Protein AF-A0A7C8IDN9-F1 (afdb_monomer_lite)

pLDDT: mean 75.29, std 21.02, range [29.03, 98.25]

Organism: NCBI:txid100035

Sequence (328 aa):
QNPTADPANVAQALVYTLLNVFDATRDLYETLRNKEKRDYQENLRSKGYPSSRRIEYVDGDGADGEEAIVMDKAAVTRQFEIGFQDVGAQYAVGDASASTALVKSRHDSHAQDDRYSAQTTILDLQSRPKATRTDTESTAFSGPTSYGTETAPHSLFCLYALDLQRHPSQTLAASLTSDPNPYCPYCKRVLHLSAGKSWEIFKDDEGTERCFRVQNRFVIKCHRESADGGYSCILCSRADAGETVCGDVKALIRHVWMDHDVGELELEEDVGELVEKVHSQRRDSGMSFSESRGSRRSASLGPSRRGRRKFEREVDSLVVRPPPLRDT

Secondary structure (DSSP, 8-state):
-PPPPPHHHHHHHHHHHHHHHHHHHHHHHHHHHHHHHHHHHHHHHHTT--TTS------TTHHHHHHHHHHHHHHHHHHHHHHIIIIIHHHTTTHHHHHHHHHTTSS------------------------------------------------SS-HHHHHHHH-TTPPPPHHHHT-SS-B-TTT--B----TTEEEEEEEEETTEEEEEEEEHHHHHHTB--STT--EE-HHHHHTTS---EESSHHHHHHHHHHH--HHHHHH-TTEEEE-----------------------PPP------------EEEE----PPPP----

Radius of gyration: 32.64 Å; chains: 1; bounding box: 78×91×89 Å

Structure (mmCIF, N/CA/C/O backbone):
data_AF-A0A7C8IDN9-F1
#
_entry.id   AF-A0A7C8IDN9-F1
#
loop_
_atom_site.group_PDB
_atom_site.id
_atom_site.type_symbol
_atom_site.label_atom_id
_atom_site.label_alt_id
_atom_site.label_comp_id
_atom_site.label_asym_id
_atom_site.label_entity_id
_atom_site.label_seq_id
_atom_site.pdbx_PDB_ins_code
_atom_site.Cartn_x
_atom_site.Cartn_y
_atom_site.Cartn_z
_atom_site.occupancy
_atom_site.B_iso_or_equiv
_atom_site.auth_seq_id
_atom_site.auth_comp_id
_atom_site.auth_asym_id
_atom_site.auth_atom_id
_atom_site.pdbx_PDB_model_num
ATOM 1 N N . GLN A 1 1 ? 48.715 35.931 -23.607 1.00 52.19 1 GLN A N 1
ATOM 2 C CA . GLN A 1 1 ? 48.332 34.581 -24.068 1.00 52.19 1 GLN A CA 1
ATOM 3 C C . GLN A 1 1 ? 47.525 33.954 -22.944 1.00 52.19 1 GLN A C 1
ATOM 5 O O . GLN A 1 1 ? 48.060 33.849 -21.850 1.00 52.19 1 GLN A O 1
ATOM 10 N N . ASN A 1 2 ? 46.241 33.657 -23.161 1.00 56.50 2 ASN A N 1
ATOM 11 C CA . ASN A 1 2 ? 45.435 32.959 -22.156 1.00 56.50 2 ASN A CA 1
ATOM 12 C C . ASN A 1 2 ? 45.763 31.461 -22.219 1.00 56.50 2 ASN A C 1
ATOM 14 O O . ASN A 1 2 ? 45.829 30.933 -23.332 1.00 56.50 2 ASN A O 1
ATOM 18 N N . PRO A 1 3 ? 45.991 30.785 -21.080 1.00 69.81 3 PRO A N 1
ATOM 19 C CA . PRO A 1 3 ? 46.184 29.342 -21.074 1.00 69.81 3 PRO A CA 1
ATOM 20 C C . PRO A 1 3 ? 44.923 28.669 -21.628 1.00 69.81 3 PRO A C 1
ATOM 22 O O . PRO A 1 3 ? 43.809 28.964 -21.197 1.00 69.81 3 PRO A O 1
ATOM 25 N N . THR A 1 4 ? 45.091 27.802 -22.625 1.00 69.19 4 THR A N 1
ATOM 26 C CA . THR A 1 4 ? 44.008 26.985 -23.182 1.00 69.19 4 THR A CA 1
ATOM 27 C C . THR A 1 4 ? 43.527 26.017 -22.110 1.00 69.19 4 THR A C 1
ATOM 29 O O . THR A 1 4 ? 44.305 25.186 -21.644 1.00 69.19 4 THR A O 1
ATOM 32 N N . ALA A 1 5 ? 42.269 26.154 -21.690 1.00 70.12 5 ALA A N 1
ATOM 33 C CA . ALA A 1 5 ? 41.662 25.251 -20.724 1.00 70.12 5 ALA A CA 1
ATOM 34 C C . ALA A 1 5 ? 41.573 23.840 -21.320 1.00 70.12 5 ALA A C 1
ATOM 36 O O . ALA A 1 5 ? 41.039 23.659 -22.413 1.00 70.12 5 ALA A O 1
ATOM 37 N N . ASP A 1 6 ? 42.114 22.861 -20.601 1.00 76.12 6 ASP A N 1
ATOM 38 C CA . ASP A 1 6 ? 42.015 21.449 -20.958 1.00 76.12 6 ASP A CA 1
ATOM 39 C C . ASP A 1 6 ? 40.551 20.983 -20.798 1.00 76.12 6 ASP A C 1
ATOM 41 O O . ASP A 1 6 ? 39.989 21.131 -19.705 1.00 76.12 6 ASP A O 1
ATOM 45 N N . PRO A 1 7 ? 39.902 20.451 -21.850 1.00 70.25 7 PRO A N 1
ATOM 46 C CA . PRO A 1 7 ? 38.520 19.976 -21.780 1.00 70.25 7 PRO A CA 1
ATOM 47 C C . PRO A 1 7 ? 38.311 18.866 -20.740 1.00 70.25 7 PRO A C 1
ATOM 49 O O . PRO A 1 7 ? 37.223 18.781 -20.163 1.00 70.25 7 PRO A O 1
ATOM 52 N N . ALA A 1 8 ? 39.338 18.068 -20.423 1.00 72.69 8 ALA A N 1
ATOM 53 C CA . ALA A 1 8 ? 39.255 17.059 -19.366 1.00 72.69 8 ALA A CA 1
ATOM 54 C C . ALA A 1 8 ? 38.949 17.693 -17.997 1.00 72.69 8 ALA A C 1
ATOM 56 O O . ALA A 1 8 ? 38.133 17.173 -17.232 1.00 72.69 8 ALA A O 1
ATOM 57 N N . ASN A 1 9 ? 39.507 18.880 -17.732 1.00 80.19 9 ASN A N 1
ATOM 58 C CA . ASN A 1 9 ? 39.251 19.620 -16.497 1.00 80.19 9 ASN A CA 1
ATOM 59 C C . ASN A 1 9 ? 37.803 20.126 -16.414 1.00 80.19 9 ASN A C 1
ATOM 61 O O . ASN A 1 9 ? 37.267 20.263 -15.315 1.00 80.19 9 ASN A O 1
ATOM 65 N N . VAL A 1 10 ? 37.146 20.383 -17.551 1.00 79.75 10 VAL A N 1
ATOM 66 C CA . VAL A 1 10 ? 35.755 20.864 -17.586 1.00 79.75 10 VAL A CA 1
ATOM 67 C C . VAL A 1 10 ? 34.781 19.745 -17.222 1.00 79.75 10 VAL A C 1
ATOM 69 O O . VAL A 1 10 ? 33.925 19.939 -16.359 1.00 79.75 10 VAL A O 1
ATOM 72 N N . ALA A 1 11 ? 34.926 18.561 -17.823 1.00 78.19 11 ALA A N 1
ATOM 73 C CA . ALA A 1 11 ? 34.079 17.409 -17.506 1.00 78.19 11 ALA A CA 1
ATOM 74 C C . ALA A 1 11 ? 34.240 16.979 -16.040 1.00 78.19 11 ALA A C 1
ATOM 76 O O . ALA A 1 11 ? 33.254 16.768 -15.332 1.00 78.19 11 ALA A O 1
ATOM 77 N N . GLN A 1 12 ? 35.483 16.938 -15.556 1.00 82.31 12 GLN A N 1
ATOM 78 C CA . GLN A 1 12 ? 35.779 16.631 -14.162 1.00 82.31 12 GLN A CA 1
ATOM 79 C C . GLN A 1 12 ? 35.167 17.671 -13.204 1.00 82.31 12 GLN A C 1
ATOM 81 O O . GLN A 1 12 ? 34.570 17.300 -12.193 1.00 82.31 12 GLN A O 1
ATOM 86 N N . ALA A 1 13 ? 35.236 18.964 -13.538 1.00 84.75 13 ALA A N 1
ATOM 87 C CA . ALA A 1 13 ? 34.607 20.022 -12.746 1.00 84.75 13 ALA A CA 1
ATOM 88 C C . ALA A 1 13 ? 33.076 19.884 -12.676 1.00 84.75 13 ALA A C 1
ATOM 90 O O . ALA A 1 13 ? 32.491 20.087 -11.609 1.00 84.75 13 ALA A O 1
ATOM 91 N N . LEU A 1 14 ? 32.418 19.502 -13.776 1.00 85.62 14 LEU A N 1
ATOM 92 C CA . LEU A 1 14 ? 30.972 19.254 -13.790 1.00 85.62 14 LEU A CA 1
ATOM 93 C C . LEU A 1 14 ? 30.590 18.076 -12.888 1.00 85.62 14 LEU A C 1
ATOM 95 O O . LEU A 1 14 ? 29.643 18.185 -12.110 1.00 85.62 14 LEU A O 1
ATOM 99 N N . VAL A 1 15 ? 31.351 16.982 -12.933 1.00 86.38 15 VAL A N 1
ATOM 100 C CA . VAL A 1 15 ? 31.095 15.804 -12.092 1.00 86.38 15 VAL A CA 1
ATOM 101 C C . VAL A 1 15 ? 31.298 16.123 -10.617 1.00 86.38 15 VAL A C 1
ATOM 103 O O . VAL A 1 15 ? 30.430 15.805 -9.811 1.00 86.38 15 VAL A O 1
ATOM 106 N N . TYR A 1 16 ? 32.373 16.822 -10.245 1.00 89.06 16 TYR A N 1
ATOM 107 C CA . TYR A 1 16 ? 32.545 17.265 -8.857 1.00 89.06 16 TYR A CA 1
ATOM 108 C C . TYR A 1 16 ? 31.428 18.201 -8.402 1.00 89.06 16 TYR A C 1
ATOM 110 O O . TYR A 1 16 ? 30.966 18.098 -7.268 1.00 89.06 16 TYR A O 1
ATOM 118 N N . THR A 1 17 ? 30.950 19.078 -9.286 1.00 93.69 17 THR A N 1
ATOM 119 C CA . THR A 1 17 ? 29.797 19.934 -8.984 1.00 93.69 17 THR A CA 1
ATOM 120 C C . THR A 1 17 ? 28.555 19.092 -8.694 1.00 93.69 17 THR A C 1
ATOM 122 O O . THR A 1 17 ? 27.873 19.339 -7.704 1.00 93.69 17 THR A O 1
ATOM 125 N N . LEU A 1 18 ? 28.290 18.057 -9.495 1.00 90.31 18 LEU A N 1
ATOM 126 C CA . LEU A 1 18 ? 27.177 17.132 -9.274 1.00 90.31 18 LEU A CA 1
ATOM 127 C C . LEU A 1 18 ? 27.323 16.365 -7.948 1.00 90.31 18 LEU A C 1
ATOM 129 O O . LEU A 1 18 ? 26.363 16.269 -7.188 1.00 90.31 18 LEU A O 1
ATOM 133 N N . LEU A 1 19 ? 28.521 15.868 -7.628 1.00 91.44 19 LEU A N 1
ATOM 134 C CA . LEU A 1 19 ? 28.788 15.174 -6.363 1.00 91.44 19 LEU A CA 1
ATOM 135 C C . LEU A 1 19 ? 28.570 16.086 -5.146 1.00 91.44 19 LEU A C 1
ATOM 137 O O . LEU A 1 19 ? 27.999 15.639 -4.152 1.00 91.44 19 LEU A O 1
ATOM 141 N N . ASN A 1 20 ? 28.937 17.366 -5.248 1.00 93.38 20 ASN A N 1
ATOM 142 C CA . ASN A 1 20 ? 28.664 18.355 -4.203 1.00 93.38 20 ASN A CA 1
ATOM 143 C C . ASN A 1 20 ? 27.158 18.593 -4.010 1.00 93.38 20 ASN A C 1
ATOM 145 O O . ASN A 1 20 ? 26.714 18.827 -2.887 1.00 93.38 20 ASN A O 1
ATOM 149 N N . VAL A 1 21 ? 26.356 18.516 -5.079 1.00 94.88 21 VAL A N 1
ATOM 150 C CA . VAL A 1 21 ? 24.890 18.612 -4.979 1.00 94.88 21 VAL A CA 1
ATOM 151 C C . VAL A 1 21 ? 24.312 17.423 -4.207 1.00 94.88 21 VAL A C 1
ATOM 153 O O . VAL A 1 21 ? 23.411 17.626 -3.392 1.00 94.88 21 VAL A O 1
ATOM 156 N N . PHE A 1 22 ? 24.839 16.206 -4.391 1.00 90.25 22 PHE A N 1
ATOM 157 C CA . PHE A 1 22 ? 24.429 15.042 -3.591 1.00 90.25 22 PHE A CA 1
ATOM 158 C C . PHE A 1 22 ? 24.725 15.237 -2.101 1.00 90.25 22 PHE A C 1
ATOM 160 O O . PHE A 1 22 ? 23.843 15.008 -1.276 1.00 90.25 22 PHE A O 1
ATOM 167 N N . ASP A 1 23 ? 25.925 15.714 -1.757 1.00 92.94 23 ASP A N 1
ATOM 168 C CA . ASP A 1 23 ? 26.284 15.989 -0.360 1.00 92.94 23 ASP A CA 1
ATOM 169 C C . ASP A 1 23 ? 25.388 17.078 0.247 1.00 92.94 23 ASP A C 1
ATOM 171 O O . ASP A 1 23 ? 24.809 16.875 1.311 1.00 92.94 23 ASP A O 1
ATOM 175 N N . ALA A 1 24 ? 25.158 18.182 -0.472 1.00 93.44 24 ALA A N 1
ATOM 176 C CA . ALA A 1 24 ? 24.249 19.236 -0.022 1.00 93.44 24 ALA A CA 1
ATOM 177 C C . ALA A 1 24 ? 22.802 18.737 0.162 1.00 93.44 24 ALA A C 1
ATOM 179 O O . ALA A 1 24 ? 22.100 19.169 1.078 1.00 93.44 24 ALA A O 1
ATOM 180 N N . THR A 1 25 ? 22.347 17.820 -0.697 1.00 90.38 25 THR A N 1
ATOM 181 C CA . THR A 1 25 ? 21.008 17.220 -0.607 1.00 90.38 25 THR A CA 1
ATOM 182 C C . THR A 1 25 ? 20.892 16.300 0.607 1.00 90.38 25 THR A C 1
ATOM 184 O O . THR A 1 25 ? 19.887 16.366 1.317 1.00 90.38 25 THR A O 1
ATOM 187 N N . ARG A 1 26 ? 21.923 15.493 0.892 1.00 90.75 26 ARG A N 1
ATOM 188 C CA . ARG A 1 26 ? 21.989 14.662 2.104 1.00 90.75 26 ARG A CA 1
ATOM 189 C C . ARG A 1 26 ? 21.955 15.529 3.363 1.00 90.75 26 ARG A C 1
ATOM 191 O O . ARG A 1 26 ? 21.112 15.308 4.229 1.00 90.75 26 ARG A O 1
ATOM 198 N N . ASP A 1 27 ? 22.787 16.564 3.426 1.00 93.62 27 ASP A N 1
ATOM 199 C CA . ASP A 1 27 ? 22.858 17.464 4.582 1.00 93.62 27 ASP A CA 1
ATOM 200 C C . ASP A 1 27 ? 21.516 18.196 4.815 1.00 93.62 27 ASP A C 1
ATOM 202 O O . ASP A 1 27 ? 21.059 18.373 5.953 1.00 93.62 27 ASP A O 1
ATOM 206 N N . LEU A 1 28 ? 20.825 18.590 3.736 1.00 93.62 28 LEU A N 1
ATOM 207 C CA . LEU A 1 28 ? 19.477 19.157 3.809 1.00 93.62 28 LEU A CA 1
ATOM 208 C C . LEU A 1 28 ? 18.458 18.136 4.335 1.00 93.62 28 LEU A C 1
ATOM 210 O O . LEU A 1 28 ? 17.635 18.484 5.186 1.00 93.62 28 LEU A O 1
ATOM 214 N N . TYR A 1 29 ? 18.505 16.893 3.851 1.00 88.12 29 TYR A N 1
ATOM 215 C CA . TYR A 1 29 ? 17.630 15.814 4.308 1.00 88.12 29 TYR A CA 1
ATOM 216 C C . TYR A 1 29 ? 17.800 15.552 5.812 1.00 88.12 29 TYR A C 1
ATOM 218 O O . TYR A 1 29 ? 16.810 15.556 6.551 1.00 88.12 29 TYR A O 1
ATOM 226 N N . GLU A 1 30 ? 19.039 15.439 6.296 1.00 90.31 30 GLU A N 1
ATOM 227 C CA . GLU A 1 30 ? 19.348 15.303 7.726 1.00 90.31 30 GLU A CA 1
ATOM 228 C C . GLU A 1 30 ? 18.823 16.494 8.537 1.00 90.31 30 GLU A C 1
ATOM 230 O O . GLU A 1 30 ? 18.217 16.331 9.602 1.00 90.31 30 GLU A O 1
ATOM 235 N N . THR A 1 31 ? 19.002 17.712 8.023 1.00 94.50 31 THR A N 1
ATOM 236 C CA . THR A 1 31 ? 18.514 18.935 8.673 1.00 94.50 31 THR A CA 1
ATOM 237 C C . THR A 1 31 ? 16.992 18.931 8.806 1.00 94.50 31 THR A C 1
ATOM 239 O O . THR A 1 31 ? 16.457 19.268 9.869 1.00 94.50 31 THR A O 1
ATOM 242 N N . LEU A 1 32 ? 16.278 18.528 7.752 1.00 90.88 32 LEU A N 1
ATOM 243 C CA . LEU A 1 32 ? 14.820 18.429 7.753 1.00 90.88 32 LEU A CA 1
ATOM 244 C C . LEU A 1 32 ? 14.326 17.335 8.702 1.00 90.88 32 LEU A C 1
ATOM 246 O O . LEU A 1 32 ? 13.404 17.594 9.473 1.00 90.88 32 LEU A O 1
ATOM 250 N N . ARG A 1 33 ? 14.976 16.167 8.732 1.00 86.00 33 ARG A N 1
ATOM 251 C CA . ARG A 1 33 ? 14.669 15.087 9.685 1.00 86.00 33 ARG A CA 1
ATOM 252 C C . ARG A 1 33 ? 14.872 15.516 11.133 1.00 86.00 33 ARG A C 1
ATOM 254 O O . ARG A 1 33 ? 13.999 15.324 11.980 1.00 86.00 33 ARG A O 1
ATOM 261 N N . ASN A 1 34 ? 15.988 16.176 11.424 1.00 90.38 34 ASN A N 1
ATOM 262 C CA . ASN A 1 34 ? 16.268 16.707 12.755 1.00 90.38 34 ASN A CA 1
ATOM 263 C C . ASN A 1 34 ? 15.269 17.794 13.167 1.00 90.38 34 ASN A C 1
ATOM 265 O O . ASN A 1 34 ? 14.918 17.910 14.344 1.00 90.38 34 ASN A O 1
ATOM 269 N N . LYS A 1 35 ? 14.800 18.606 12.215 1.00 95.25 35 LYS A N 1
ATOM 270 C CA . LYS A 1 35 ? 13.737 19.582 12.459 1.00 95.25 35 LYS A CA 1
ATOM 271 C C . LYS A 1 35 ? 12.403 18.893 12.747 1.00 95.25 35 LYS A C 1
ATOM 273 O O . LYS A 1 35 ? 11.807 19.192 13.773 1.00 95.25 35 LYS A O 1
ATOM 278 N N . GLU A 1 36 ? 11.987 17.941 11.917 1.00 89.94 36 GLU A N 1
ATOM 279 C CA . GLU A 1 36 ? 10.759 17.157 12.108 1.00 89.94 36 GLU A CA 1
ATOM 280 C C . GLU A 1 36 ? 10.718 16.517 13.505 1.00 89.94 36 GLU A C 1
ATOM 282 O O . GLU A 1 36 ? 9.732 16.644 14.234 1.00 89.94 36 GLU A O 1
ATOM 287 N N . LYS A 1 37 ? 11.838 15.924 13.935 1.00 88.38 37 LYS A N 1
ATOM 288 C CA . LYS A 1 37 ? 11.995 15.342 15.272 1.00 88.38 37 LYS A CA 1
ATOM 289 C C . LYS A 1 37 ? 11.833 16.373 16.392 1.00 88.38 37 LYS A C 1
ATOM 291 O O . LYS A 1 37 ? 11.174 16.084 17.393 1.00 88.38 37 LYS A O 1
ATOM 296 N N . ARG A 1 38 ? 12.418 17.569 16.247 1.00 92.31 38 ARG A N 1
ATOM 297 C CA . ARG A 1 38 ? 12.265 18.665 17.222 1.00 92.31 38 ARG A CA 1
ATOM 298 C C . ARG A 1 38 ? 10.826 19.166 17.284 1.00 92.31 38 ARG A C 1
ATOM 300 O O . ARG A 1 38 ? 10.279 19.254 18.381 1.00 92.31 38 ARG A O 1
ATOM 307 N N . ASP A 1 39 ? 10.208 19.408 16.134 1.00 92.56 39 ASP A N 1
ATOM 308 C CA . ASP A 1 39 ? 8.829 19.891 16.030 1.00 92.56 39 ASP A CA 1
ATOM 309 C C . ASP A 1 39 ? 7.851 18.875 16.647 1.00 92.56 39 ASP A C 1
ATOM 311 O O . ASP A 1 39 ? 6.922 19.238 17.371 1.00 92.56 39 ASP A O 1
ATOM 315 N N . TYR A 1 40 ? 8.088 17.576 16.445 1.00 86.00 40 TYR A N 1
ATOM 316 C CA . TYR A 1 40 ? 7.306 16.518 17.082 1.00 86.00 40 TYR A CA 1
ATOM 317 C C . TYR A 1 40 ? 7.475 16.484 18.606 1.00 86.00 40 TYR A C 1
ATOM 319 O O . TYR A 1 40 ? 6.489 16.357 19.335 1.00 86.00 40 TYR A O 1
ATOM 327 N N . GLN A 1 41 ? 8.704 16.623 19.112 1.00 87.88 41 GLN A N 1
ATOM 328 C CA . GLN A 1 41 ? 8.954 16.701 20.555 1.00 87.88 41 GLN A CA 1
ATOM 329 C C . GLN A 1 41 ? 8.290 17.931 21.182 1.00 87.88 41 GLN A C 1
ATOM 331 O O . GLN A 1 41 ? 7.709 17.835 22.264 1.00 87.88 41 GLN A O 1
ATOM 336 N N . GLU A 1 42 ? 8.340 19.077 20.508 1.00 90.88 42 GLU A N 1
ATOM 337 C CA . GLU A 1 42 ? 7.673 20.300 20.949 1.00 90.88 42 GLU A CA 1
ATOM 338 C C . GLU A 1 42 ? 6.146 20.138 20.954 1.00 90.88 42 GLU A C 1
ATOM 340 O O . GLU A 1 42 ? 5.486 20.509 21.924 1.00 90.88 42 GLU A O 1
ATOM 345 N N . ASN A 1 43 ? 5.588 19.482 19.936 1.00 90.81 43 ASN A N 1
ATOM 346 C CA . ASN A 1 43 ? 4.167 19.139 19.858 1.00 90.81 43 ASN A CA 1
ATOM 347 C C . ASN A 1 43 ? 3.729 18.181 20.984 1.00 90.81 43 ASN A C 1
ATOM 349 O O . ASN A 1 43 ? 2.644 18.312 21.548 1.00 90.81 43 ASN A O 1
ATOM 353 N N . LEU A 1 44 ? 4.572 17.223 21.371 1.00 84.44 44 LEU A N 1
ATOM 354 C CA . LEU A 1 44 ? 4.301 16.376 22.536 1.00 84.44 44 LEU A CA 1
ATOM 355 C C . LEU A 1 44 ? 4.340 17.174 23.842 1.00 84.44 44 LEU A C 1
ATOM 357 O O . LEU A 1 44 ? 3.464 17.005 24.693 1.00 84.44 44 LEU A O 1
ATOM 361 N N . ARG A 1 45 ? 5.314 18.077 23.994 1.00 86.38 45 ARG A N 1
ATOM 362 C CA . ARG A 1 45 ? 5.397 18.955 25.169 1.00 86.38 45 ARG A CA 1
ATOM 363 C C . ARG A 1 45 ? 4.180 19.868 25.283 1.00 86.38 45 ARG A C 1
ATOM 365 O O . ARG A 1 45 ? 3.634 19.993 26.376 1.00 86.38 45 ARG A O 1
ATOM 372 N N . SER A 1 46 ? 3.719 20.459 24.181 1.00 90.88 46 SER A N 1
ATOM 373 C CA . SER A 1 46 ? 2.542 21.339 24.184 1.00 90.88 46 SER A CA 1
ATOM 374 C C . SER A 1 46 ? 1.248 20.599 24.540 1.00 90.88 46 SER A C 1
ATOM 376 O O . SER A 1 46 ? 0.339 21.192 25.116 1.00 90.88 46 SER A O 1
ATOM 378 N N . LYS A 1 47 ? 1.192 19.285 24.297 1.00 91.06 47 LYS A N 1
ATOM 379 C CA . LYS A 1 47 ? 0.093 18.398 24.712 1.00 91.06 47 LYS A CA 1
ATOM 380 C C . LYS A 1 47 ? 0.186 17.909 26.165 1.00 91.06 47 LYS A C 1
ATOM 382 O O . LYS A 1 47 ? -0.652 17.118 26.587 1.00 91.06 47 LYS A O 1
ATOM 387 N N . GLY A 1 48 ? 1.176 18.363 26.937 1.00 90.06 48 GLY A N 1
ATOM 388 C CA . GLY A 1 48 ? 1.312 18.031 28.358 1.00 90.06 48 GLY A CA 1
ATOM 389 C C . GLY A 1 48 ? 1.897 16.645 28.635 1.00 90.06 48 GLY A C 1
ATOM 390 O O . GLY A 1 48 ? 1.814 16.166 29.767 1.00 90.06 48 GLY A O 1
ATOM 391 N N . TYR A 1 49 ? 2.505 15.991 27.638 1.00 82.12 49 TYR A N 1
ATOM 392 C CA . TYR A 1 49 ? 3.220 14.742 27.880 1.00 82.12 49 TYR A CA 1
ATOM 393 C C . TYR A 1 49 ? 4.487 15.030 28.702 1.00 82.12 49 TYR A C 1
ATOM 395 O O . TYR A 1 49 ? 5.306 15.862 28.300 1.00 82.12 49 TYR A O 1
ATOM 403 N N . PRO A 1 50 ? 4.677 14.368 29.857 1.00 80.06 50 PRO A N 1
ATOM 404 C CA . PRO A 1 50 ? 5.842 14.604 30.692 1.00 80.06 50 PRO A CA 1
ATOM 405 C C . PRO A 1 50 ? 7.109 14.113 29.986 1.00 80.06 50 PRO A C 1
ATOM 407 O O . PRO A 1 50 ? 7.161 12.978 29.511 1.00 80.06 50 PRO A O 1
ATOM 410 N N . SER A 1 51 ? 8.159 14.942 29.994 1.00 74.44 51 SER A N 1
ATOM 411 C CA . SER A 1 51 ? 9.474 14.634 29.400 1.00 74.44 51 SER A CA 1
ATOM 412 C C . SER A 1 51 ? 10.130 13.357 29.950 1.00 74.44 51 SER A C 1
ATOM 414 O O . SER A 1 51 ? 11.099 12.877 29.373 1.00 74.44 51 SER A O 1
ATOM 416 N N . SER A 1 52 ? 9.631 12.809 31.064 1.00 74.56 52 SER A N 1
ATOM 417 C CA . SER A 1 52 ? 10.126 11.572 31.676 1.00 74.56 52 SER A CA 1
ATOM 418 C C . SER A 1 52 ? 9.679 10.300 30.952 1.00 74.56 52 SER A C 1
ATOM 420 O O . SER A 1 52 ? 10.330 9.266 31.097 1.00 74.56 52 SER A O 1
ATOM 422 N N . ARG A 1 53 ? 8.611 10.342 30.142 1.00 68.44 53 ARG A N 1
ATOM 423 C CA . ARG A 1 53 ? 8.320 9.249 29.208 1.00 68.44 53 ARG A CA 1
ATOM 424 C C . ARG A 1 53 ? 9.203 9.439 27.984 1.00 68.44 53 ARG A C 1
ATOM 426 O O . ARG A 1 53 ? 8.919 10.280 27.136 1.00 68.44 53 ARG A O 1
ATOM 433 N N . ARG A 1 54 ? 10.275 8.649 27.906 1.00 62.91 54 ARG A N 1
ATOM 434 C CA . ARG A 1 54 ? 11.095 8.495 26.701 1.00 62.91 54 ARG A CA 1
ATOM 435 C C . ARG A 1 54 ? 10.208 7.905 25.601 1.00 62.91 54 ARG A C 1
ATOM 437 O O . ARG A 1 54 ? 10.081 6.694 25.489 1.00 62.91 54 ARG A O 1
ATOM 444 N N . ILE A 1 55 ? 9.527 8.771 24.854 1.00 64.38 55 ILE A N 1
ATOM 445 C CA . ILE A 1 55 ? 8.794 8.389 23.649 1.00 64.38 55 ILE A CA 1
ATOM 446 C C . ILE A 1 55 ? 9.860 8.162 22.588 1.00 64.38 55 ILE A C 1
ATOM 448 O O . ILE A 1 55 ? 10.486 9.106 22.103 1.00 64.38 55 ILE A O 1
ATOM 452 N N . GLU A 1 56 ? 10.132 6.892 22.324 1.00 66.69 56 GLU A N 1
ATOM 453 C CA . GLU A 1 56 ? 11.022 6.485 21.253 1.00 66.69 56 GLU A CA 1
ATOM 454 C C . GLU A 1 56 ? 10.362 6.857 19.926 1.00 66.69 56 GLU A C 1
ATOM 456 O O . GLU A 1 56 ? 9.217 6.496 19.651 1.00 66.69 56 GLU A O 1
ATOM 461 N N . TYR A 1 57 ? 11.061 7.678 19.148 1.00 61.72 57 TYR A N 1
ATOM 462 C CA . TYR A 1 57 ? 10.650 7.982 17.790 1.00 61.72 57 TYR A CA 1
ATOM 463 C C . TYR A 1 57 ? 10.909 6.708 16.992 1.00 61.72 57 TYR A C 1
ATOM 465 O O . TYR A 1 57 ? 12.062 6.341 16.783 1.00 61.72 57 TYR A O 1
ATOM 473 N N . VAL A 1 58 ? 9.853 5.980 16.637 1.00 64.31 58 VAL A N 1
ATOM 474 C CA . VAL A 1 58 ? 9.990 4.851 15.720 1.00 64.31 58 VAL A CA 1
ATOM 475 C C . VAL A 1 58 ? 10.179 5.470 14.342 1.00 64.31 58 VAL A C 1
ATOM 477 O O . VAL A 1 58 ? 9.224 5.976 13.753 1.00 64.31 58 VAL A O 1
ATOM 480 N N . ASP A 1 59 ? 11.423 5.507 13.870 1.00 62.72 59 ASP A N 1
ATOM 481 C CA . ASP A 1 59 ? 11.779 5.961 12.526 1.00 62.72 59 ASP A CA 1
ATOM 482 C C . ASP A 1 59 ? 11.208 4.967 11.504 1.00 62.72 59 ASP A C 1
ATOM 484 O O . ASP A 1 59 ? 11.884 4.049 11.052 1.00 62.72 59 ASP A O 1
ATOM 488 N N . GLY A 1 60 ? 9.917 5.124 11.197 1.00 51.81 60 GLY A N 1
ATOM 489 C CA . GLY A 1 60 ? 9.094 4.112 10.527 1.00 51.81 60 GLY A CA 1
ATOM 490 C C . GLY A 1 60 ? 9.562 3.679 9.140 1.00 51.81 60 GLY A C 1
ATOM 491 O O . GLY A 1 60 ? 9.235 2.576 8.746 1.00 51.81 60 GLY A O 1
ATOM 492 N N . ASP A 1 61 ? 10.367 4.486 8.450 1.00 56.22 61 ASP A N 1
ATOM 493 C CA . ASP A 1 61 ? 10.903 4.193 7.109 1.00 56.22 61 ASP A CA 1
ATOM 494 C C . ASP A 1 61 ? 12.292 4.852 6.924 1.00 56.22 61 ASP A C 1
ATOM 496 O O . ASP A 1 61 ? 12.658 5.301 5.840 1.00 56.22 61 ASP A O 1
ATOM 500 N N . GLY A 1 62 ? 13.031 5.067 8.020 1.00 52.31 62 GLY A N 1
ATOM 501 C CA . GLY A 1 62 ? 14.164 6.004 8.055 1.00 52.31 62 GLY A CA 1
ATOM 502 C C . GLY A 1 62 ? 15.400 5.581 7.258 1.00 52.31 62 GLY A C 1
ATOM 503 O O . GLY A 1 62 ? 16.098 6.451 6.742 1.00 52.31 62 GLY A O 1
ATOM 504 N N . ALA A 1 63 ? 15.645 4.275 7.138 1.00 56.84 63 ALA A N 1
ATOM 505 C CA . ALA A 1 63 ? 16.857 3.755 6.506 1.00 56.84 63 ALA A CA 1
ATOM 506 C C . ALA A 1 63 ? 16.864 3.929 4.976 1.00 56.84 63 ALA A C 1
ATOM 508 O O . ALA A 1 63 ? 17.918 4.160 4.395 1.00 56.84 63 ALA A O 1
ATOM 509 N N . ASP A 1 64 ? 15.690 3.904 4.337 1.00 67.50 64 ASP A N 1
ATOM 510 C CA . ASP A 1 64 ? 15.589 3.817 2.874 1.00 67.50 64 ASP A CA 1
ATOM 511 C C . ASP A 1 64 ? 16.012 5.123 2.170 1.00 67.50 64 ASP A C 1
ATOM 513 O O . ASP A 1 64 ? 16.619 5.114 1.106 1.00 67.50 64 ASP A O 1
ATOM 517 N N . GLY A 1 65 ? 15.754 6.281 2.790 1.00 78.06 65 GLY A N 1
ATOM 518 C CA . GLY A 1 65 ? 16.024 7.580 2.161 1.00 78.06 65 GLY A CA 1
ATOM 519 C C . GLY A 1 65 ? 17.502 7.986 2.136 1.00 78.06 65 GLY A C 1
ATOM 520 O O . GLY A 1 65 ? 17.976 8.525 1.140 1.00 78.06 65 GLY A O 1
ATOM 521 N N . GLU A 1 66 ? 18.233 7.754 3.229 1.00 81.75 66 GLU A N 1
ATOM 522 C CA . GLU A 1 66 ? 19.653 8.124 3.313 1.00 81.75 66 GLU A CA 1
ATOM 523 C C . GLU A 1 66 ? 20.519 7.160 2.496 1.00 81.75 66 GLU A C 1
ATOM 525 O O . GLU A 1 66 ? 21.384 7.594 1.732 1.00 81.75 66 GLU A O 1
ATOM 530 N N . GLU A 1 67 ? 20.229 5.859 2.596 1.00 83.94 67 GLU A N 1
ATOM 531 C CA . GLU A 1 67 ? 20.920 4.824 1.833 1.00 83.94 67 GLU A CA 1
ATOM 532 C C . GLU A 1 67 ? 20.716 5.019 0.326 1.00 83.94 67 GLU A C 1
ATOM 534 O O . GLU A 1 67 ? 21.687 4.937 -0.427 1.00 83.94 67 GLU A O 1
ATOM 539 N N . ALA A 1 68 ? 19.512 5.402 -0.119 1.00 84.31 68 ALA A N 1
ATOM 540 C CA . ALA A 1 68 ? 19.247 5.704 -1.525 1.00 84.31 68 ALA A CA 1
ATOM 541 C C . ALA A 1 68 ? 20.136 6.836 -2.072 1.00 84.31 68 ALA A C 1
ATOM 543 O O . ALA A 1 68 ? 20.750 6.677 -3.125 1.00 84.31 68 ALA A O 1
ATOM 544 N N . ILE A 1 69 ? 20.284 7.951 -1.343 1.00 84.69 69 ILE A N 1
ATOM 545 C CA . ILE A 1 69 ? 21.116 9.086 -1.789 1.00 84.69 69 ILE A CA 1
ATOM 546 C C . ILE A 1 69 ? 22.594 8.675 -1.894 1.00 84.69 69 ILE A C 1
ATOM 548 O O . ILE A 1 69 ? 23.292 9.065 -2.835 1.00 84.69 69 ILE A O 1
ATOM 552 N N . VAL A 1 70 ? 23.084 7.876 -0.941 1.00 87.50 70 VAL A N 1
ATOM 553 C CA . VAL A 1 70 ? 24.462 7.361 -0.949 1.00 87.50 70 VAL A CA 1
ATOM 554 C C . VAL A 1 70 ? 24.681 6.394 -2.116 1.00 87.50 70 VAL A C 1
ATOM 556 O O . VAL A 1 70 ? 25.698 6.489 -2.810 1.00 87.50 70 VAL A O 1
ATOM 559 N N . MET A 1 71 ? 23.723 5.501 -2.363 1.00 86.94 71 MET A N 1
ATOM 560 C CA . MET A 1 71 ? 23.769 4.534 -3.459 1.00 86.94 71 MET A CA 1
ATOM 561 C C . MET A 1 71 ? 23.735 5.219 -4.828 1.00 86.94 71 MET A C 1
ATOM 563 O O . MET A 1 71 ? 24.540 4.873 -5.696 1.00 86.94 71 MET A O 1
ATOM 567 N N . ASP A 1 72 ? 22.903 6.245 -5.003 1.00 87.62 72 ASP A N 1
ATOM 568 C CA . ASP A 1 72 ? 22.842 7.038 -6.235 1.00 87.62 72 ASP A CA 1
ATOM 569 C C . ASP A 1 72 ? 24.160 7.779 -6.495 1.00 87.62 72 ASP A C 1
ATOM 571 O O . ASP A 1 72 ? 24.703 7.727 -7.604 1.00 87.62 72 ASP A O 1
ATOM 575 N N . LYS A 1 73 ? 24.746 8.403 -5.463 1.00 92.00 73 LYS A N 1
ATOM 576 C CA . LYS A 1 73 ? 26.063 9.053 -5.562 1.00 92.00 73 LYS A CA 1
ATOM 577 C C . LYS A 1 73 ? 27.147 8.059 -5.991 1.00 92.00 73 LYS A C 1
ATOM 579 O O . LYS A 1 73 ? 27.975 8.371 -6.856 1.00 92.00 73 LYS A O 1
ATOM 584 N N . ALA A 1 74 ? 27.151 6.862 -5.404 1.00 92.19 74 ALA A N 1
ATOM 585 C CA . ALA A 1 74 ? 28.103 5.807 -5.741 1.00 92.19 74 ALA A CA 1
ATOM 586 C C . ALA A 1 74 ? 27.911 5.307 -7.182 1.00 92.19 74 ALA A C 1
ATOM 588 O O . ALA A 1 74 ? 28.890 5.140 -7.913 1.00 92.19 74 ALA A O 1
ATOM 589 N N . ALA A 1 75 ? 26.662 5.128 -7.619 1.00 90.81 75 ALA A N 1
ATOM 590 C CA . ALA A 1 75 ? 26.333 4.716 -8.978 1.00 90.81 75 ALA A CA 1
ATOM 591 C C . ALA A 1 75 ? 26.810 5.742 -10.018 1.00 90.81 75 ALA A C 1
ATOM 593 O O . ALA A 1 75 ? 27.459 5.363 -10.994 1.00 90.81 75 ALA A O 1
ATOM 594 N N . VAL A 1 76 ? 26.561 7.034 -9.783 1.00 87.50 76 VAL A N 1
ATOM 595 C CA . VAL A 1 76 ? 27.026 8.128 -10.653 1.00 87.50 76 VAL A CA 1
ATOM 596 C C . VAL A 1 76 ? 28.551 8.159 -10.731 1.00 87.50 76 VAL A C 1
ATOM 598 O O . VAL A 1 76 ? 29.108 8.236 -11.826 1.00 87.50 76 VAL A O 1
ATOM 601 N N . THR A 1 77 ? 29.231 8.041 -9.588 1.00 89.94 77 THR A N 1
ATOM 602 C CA . THR A 1 77 ? 30.703 8.015 -9.531 1.00 89.94 77 THR A CA 1
ATOM 603 C C . THR A 1 77 ? 31.261 6.854 -10.352 1.00 89.94 77 THR A C 1
ATOM 605 O O . THR A 1 77 ? 32.152 7.044 -11.176 1.00 89.94 77 THR A O 1
ATOM 608 N N . ARG A 1 78 ? 30.683 5.659 -10.188 1.00 91.81 78 ARG A N 1
ATOM 609 C CA . ARG A 1 78 ? 31.095 4.458 -10.917 1.00 91.81 78 ARG A CA 1
ATOM 610 C C . ARG A 1 78 ? 30.874 4.589 -12.423 1.00 91.81 78 ARG A C 1
ATOM 612 O O . ARG A 1 78 ? 31.750 4.212 -13.192 1.00 91.81 78 ARG A O 1
ATOM 619 N N . GLN A 1 79 ? 29.723 5.109 -12.850 1.00 87.94 79 GLN A N 1
ATOM 620 C CA . GLN A 1 79 ? 29.433 5.311 -14.274 1.00 87.94 79 GLN A CA 1
ATOM 621 C C . GLN A 1 79 ? 30.378 6.330 -14.911 1.00 87.94 79 GLN A C 1
ATOM 623 O O . GLN A 1 79 ? 30.840 6.120 -16.032 1.00 87.94 79 GLN A O 1
ATOM 628 N N . PHE A 1 80 ? 30.715 7.399 -14.186 1.00 86.88 80 PHE A N 1
ATOM 629 C CA . PHE A 1 80 ? 31.718 8.353 -14.644 1.00 86.88 80 PHE A CA 1
ATOM 630 C C . PHE A 1 80 ? 33.090 7.695 -14.822 1.00 86.88 80 PHE A C 1
ATOM 632 O O . PHE A 1 80 ? 33.718 7.882 -15.859 1.00 86.88 80 PHE A O 1
ATOM 639 N N . GLU A 1 81 ? 33.542 6.903 -13.849 1.00 88.94 81 GLU A N 1
ATOM 640 C CA . GLU A 1 81 ? 34.851 6.250 -13.907 1.00 88.94 81 GLU A CA 1
ATOM 641 C C . GLU A 1 81 ? 34.947 5.232 -15.053 1.00 88.94 81 GLU A C 1
ATOM 643 O O . GLU A 1 81 ? 35.934 5.241 -15.789 1.00 88.94 81 GLU A O 1
ATOM 648 N N . ILE A 1 82 ? 33.895 4.432 -15.270 1.00 88.31 82 ILE A N 1
ATOM 649 C CA . ILE A 1 82 ? 33.792 3.514 -16.417 1.00 88.31 82 ILE A CA 1
ATOM 650 C C . ILE A 1 82 ? 33.881 4.298 -17.732 1.00 88.31 82 ILE A C 1
ATOM 652 O O . ILE A 1 82 ? 34.736 4.012 -18.565 1.00 88.31 82 ILE A O 1
ATOM 656 N N . GLY A 1 83 ? 33.053 5.335 -17.904 1.00 84.19 83 GLY A N 1
ATOM 657 C CA . GLY A 1 83 ? 33.070 6.149 -19.121 1.00 84.19 83 GLY A CA 1
ATOM 658 C C . GLY A 1 83 ? 34.416 6.846 -19.352 1.00 84.19 83 GLY A C 1
ATOM 659 O O . GLY A 1 83 ? 34.899 6.922 -20.483 1.00 84.19 83 GLY A O 1
ATOM 660 N N . PHE A 1 84 ? 35.064 7.317 -18.288 1.00 84.31 84 PHE A N 1
ATOM 661 C CA . PHE A 1 84 ? 36.372 7.956 -18.377 1.00 84.31 84 PHE A CA 1
ATOM 662 C C . PHE A 1 84 ? 37.467 6.979 -18.833 1.00 84.31 84 PHE A C 1
ATOM 664 O O . PHE A 1 84 ? 38.287 7.340 -19.679 1.00 84.31 84 PHE A O 1
ATOM 671 N N . GLN A 1 85 ? 37.462 5.746 -18.319 1.00 85.56 85 GLN A N 1
ATOM 672 C CA . GLN A 1 85 ? 38.420 4.707 -18.710 1.00 85.56 85 GLN A CA 1
ATOM 673 C C . GLN A 1 85 ? 38.171 4.187 -20.133 1.00 85.56 85 GLN A C 1
ATOM 675 O O . GLN A 1 85 ? 39.122 4.070 -20.906 1.00 85.56 85 GLN A O 1
ATOM 680 N N . ASP A 1 86 ? 36.912 3.921 -20.491 1.00 83.81 86 ASP A N 1
ATOM 681 C CA . ASP A 1 86 ? 36.551 3.275 -21.759 1.00 83.81 86 ASP A CA 1
ATOM 682 C C . ASP A 1 86 ? 36.694 4.213 -22.963 1.00 83.81 86 ASP A C 1
ATOM 684 O O . ASP A 1 86 ? 37.227 3.837 -24.008 1.00 83.81 86 ASP A O 1
ATOM 688 N N . VAL A 1 87 ? 36.200 5.444 -22.827 1.00 77.12 87 VAL A N 1
ATOM 689 C CA . VAL A 1 87 ? 36.098 6.406 -23.935 1.00 77.12 87 VAL A CA 1
ATOM 690 C C . VAL A 1 87 ? 36.773 7.738 -23.624 1.00 77.12 87 VAL A C 1
ATOM 692 O O . VAL A 1 87 ? 37.276 8.392 -24.539 1.00 77.12 87 VAL A O 1
ATOM 695 N N . GLY A 1 88 ? 36.879 8.130 -22.353 1.00 68.31 88 GLY A N 1
ATOM 696 C CA . GLY A 1 88 ? 37.458 9.416 -21.952 1.00 68.31 88 GLY A CA 1
ATOM 697 C C . GLY A 1 88 ? 38.862 9.662 -22.510 1.00 68.31 88 GLY A C 1
ATOM 698 O O . GLY A 1 88 ? 39.122 10.745 -23.031 1.00 68.31 88 GLY A O 1
ATOM 699 N N . ALA A 1 89 ? 39.735 8.651 -22.520 1.00 65.50 89 ALA A N 1
ATOM 700 C CA . ALA A 1 89 ? 41.090 8.784 -23.067 1.00 65.50 89 ALA A CA 1
ATOM 701 C C . ALA A 1 89 ? 41.125 9.095 -24.579 1.00 65.50 89 ALA A C 1
ATOM 703 O O . ALA A 1 89 ? 42.021 9.799 -25.043 1.00 65.50 89 ALA A O 1
ATOM 704 N N . GLN A 1 90 ? 40.156 8.596 -25.354 1.00 63.75 90 GLN A N 1
ATOM 705 C CA . GLN A 1 90 ? 40.108 8.778 -26.811 1.00 63.75 90 GLN A CA 1
ATOM 706 C C . GLN A 1 90 ? 39.371 10.064 -27.212 1.00 63.75 90 GLN A C 1
ATOM 708 O O . GLN A 1 90 ? 39.767 10.735 -28.166 1.00 63.75 90 GLN A O 1
ATOM 713 N N . TYR A 1 91 ? 38.332 10.448 -26.466 1.00 60.25 91 TYR A N 1
ATOM 714 C CA . TYR A 1 91 ? 37.522 11.635 -26.759 1.00 60.25 91 TYR A CA 1
ATOM 715 C C . TYR A 1 91 ? 38.056 12.927 -26.119 1.00 60.25 91 TYR A C 1
ATOM 717 O O . TYR A 1 91 ? 37.788 14.006 -26.650 1.00 60.25 91 TYR A O 1
ATOM 725 N N . ALA A 1 92 ? 38.893 12.847 -25.075 1.00 56.66 92 ALA A N 1
ATOM 726 C CA . ALA A 1 92 ? 39.603 14.011 -24.528 1.00 56.66 92 ALA A CA 1
ATOM 727 C C . ALA A 1 92 ? 40.501 14.707 -25.571 1.00 56.66 92 ALA A C 1
ATOM 729 O O . ALA A 1 92 ? 40.720 15.914 -25.497 1.00 56.66 92 ALA A O 1
ATOM 730 N N . VAL A 1 93 ? 40.972 13.970 -26.586 1.00 54.47 93 VAL A N 1
ATOM 731 C CA . VAL A 1 93 ? 41.781 14.515 -27.689 1.00 54.47 93 VAL A CA 1
ATOM 732 C C . VAL A 1 93 ? 40.915 15.215 -28.751 1.00 54.47 93 VAL A C 1
ATOM 734 O O . VAL A 1 93 ? 41.363 16.174 -29.380 1.00 54.47 93 VAL A O 1
ATOM 737 N N . GLY A 1 94 ? 39.665 14.778 -28.946 1.00 50.69 94 GLY A N 1
ATOM 738 C CA . GLY A 1 94 ? 38.776 15.284 -29.999 1.00 50.69 94 GLY A CA 1
ATOM 739 C C . GLY A 1 94 ? 38.128 16.635 -29.681 1.00 50.69 94 GLY A C 1
ATOM 740 O O . GLY A 1 94 ? 38.084 17.520 -30.538 1.00 50.69 94 GLY A O 1
ATOM 741 N N . ASP A 1 95 ? 37.680 16.846 -28.442 1.00 50.12 95 ASP A N 1
ATOM 742 C CA . ASP A 1 95 ? 36.845 18.009 -28.088 1.00 50.12 95 ASP A CA 1
ATOM 743 C C . ASP A 1 95 ? 37.633 19.322 -27.887 1.00 50.12 95 ASP A C 1
ATOM 745 O O . ASP A 1 95 ? 37.081 20.426 -27.981 1.00 50.12 95 ASP A O 1
ATOM 749 N N . ALA A 1 96 ? 38.959 19.233 -27.718 1.00 53.03 96 ALA A N 1
ATOM 750 C CA . ALA A 1 96 ? 39.854 20.395 -27.741 1.00 53.03 96 ALA A CA 1
ATOM 751 C C . ALA A 1 96 ? 39.826 21.118 -29.105 1.00 53.03 96 ALA A C 1
ATOM 753 O O . ALA A 1 96 ? 39.995 22.339 -29.183 1.00 53.03 96 ALA A O 1
ATOM 754 N N . SER A 1 97 ? 39.562 20.382 -30.190 1.00 50.69 97 SER A N 1
ATOM 755 C CA . SER A 1 97 ? 39.486 20.945 -31.540 1.00 50.69 97 SER A CA 1
ATOM 756 C C . SER A 1 97 ? 38.111 21.547 -31.871 1.00 50.69 97 SER A C 1
ATOM 758 O O . SER A 1 97 ? 38.048 22.583 -32.530 1.00 50.69 97 SER A O 1
ATOM 760 N N . ALA A 1 98 ? 37.015 20.999 -31.331 1.00 54.09 98 ALA A N 1
ATOM 761 C CA . ALA A 1 98 ? 35.664 21.537 -31.527 1.00 54.09 98 ALA A CA 1
ATOM 762 C C . ALA A 1 98 ? 35.394 22.805 -30.688 1.00 54.09 98 ALA A C 1
ATOM 764 O O . ALA A 1 98 ? 34.779 23.763 -31.166 1.00 54.09 98 ALA A O 1
ATOM 765 N N . SER A 1 99 ? 35.932 22.866 -29.467 1.00 49.66 99 SER A N 1
ATOM 766 C CA . SER A 1 99 ? 35.748 24.005 -28.552 1.00 49.66 99 SER A CA 1
ATOM 767 C C . SER A 1 99 ? 36.399 25.303 -29.058 1.00 49.66 99 SER A C 1
ATOM 769 O O . SER A 1 99 ? 35.882 26.399 -28.832 1.00 49.66 99 SER A O 1
ATOM 771 N N . THR A 1 100 ? 37.506 25.209 -29.805 1.00 49.66 100 THR A N 1
ATOM 772 C CA . THR A 1 100 ? 38.168 26.390 -30.395 1.00 49.66 100 THR A CA 1
ATOM 773 C C . THR A 1 100 ? 37.429 26.952 -31.615 1.00 49.66 100 THR A C 1
ATOM 775 O O . THR A 1 100 ? 37.575 28.138 -31.919 1.00 49.66 100 THR A O 1
ATOM 778 N N . ALA A 1 101 ? 36.579 26.157 -32.277 1.00 49.12 101 ALA A N 1
ATOM 779 C CA . ALA A 1 101 ? 35.772 26.613 -33.408 1.00 49.12 101 ALA A CA 1
ATOM 780 C C . ALA A 1 101 ? 34.551 27.441 -32.964 1.00 49.12 101 ALA A C 1
ATOM 782 O O . ALA A 1 101 ? 34.213 28.435 -33.608 1.00 49.12 101 ALA A O 1
ATOM 783 N N . LEU A 1 102 ? 33.928 27.099 -31.829 1.00 49.78 102 LEU A N 1
ATOM 784 C CA . LEU A 1 102 ? 32.733 27.799 -31.335 1.00 49.78 102 LEU A CA 1
ATOM 785 C C . LEU A 1 102 ? 33.033 29.176 -30.718 1.00 49.78 102 LEU A C 1
ATOM 787 O O . LEU A 1 102 ? 32.229 30.097 -30.869 1.00 49.78 102 LEU A O 1
ATOM 791 N N . VAL A 1 103 ? 34.206 29.371 -30.104 1.00 48.72 103 VAL A N 1
ATOM 792 C CA . VAL A 1 103 ? 34.602 30.676 -29.532 1.00 48.72 103 VAL A CA 1
ATOM 793 C C . VAL A 1 103 ? 35.025 31.680 -30.615 1.00 48.72 103 VAL A C 1
ATOM 795 O O . VAL A 1 103 ? 34.898 32.890 -30.423 1.00 48.72 103 VAL A O 1
ATOM 798 N N . LYS A 1 104 ? 35.455 31.213 -31.794 1.00 45.50 104 LYS A N 1
ATOM 799 C CA . LYS A 1 104 ? 35.938 32.090 -32.874 1.00 45.50 104 LYS A CA 1
ATOM 800 C C . LYS A 1 104 ? 34.825 32.779 -33.681 1.00 45.50 104 LYS A C 1
ATOM 802 O O . LYS A 1 104 ? 35.132 33.635 -34.499 1.00 45.50 104 LYS A O 1
ATOM 807 N N . SER A 1 105 ? 33.548 32.472 -33.431 1.00 45.56 105 SER A N 1
ATOM 808 C CA . SER A 1 105 ? 32.418 33.114 -34.133 1.00 45.56 105 SER A CA 1
ATOM 809 C C . SER A 1 105 ? 31.836 34.352 -33.436 1.00 45.56 105 SER A C 1
ATOM 811 O O . SER A 1 105 ? 30.924 34.974 -33.970 1.00 45.56 105 SER A O 1
ATOM 813 N N . ARG A 1 106 ? 32.341 34.746 -32.255 1.00 48.00 106 ARG A N 1
ATOM 814 C CA . ARG A 1 106 ? 31.753 35.847 -31.463 1.00 48.00 106 ARG A CA 1
ATOM 815 C C . ARG A 1 106 ? 32.507 37.177 -31.500 1.00 48.00 106 ARG A C 1
ATOM 817 O O . ARG A 1 106 ? 32.145 38.071 -30.743 1.00 48.00 106 ARG A O 1
ATOM 824 N N . HIS A 1 107 ? 33.519 37.334 -32.356 1.00 47.00 107 HIS A N 1
ATOM 825 C CA . HIS A 1 107 ? 34.386 38.516 -32.300 1.00 47.00 107 HIS A CA 1
ATOM 826 C C . HIS A 1 107 ? 34.400 39.435 -33.524 1.00 47.00 107 HIS A C 1
ATOM 828 O O . HIS A 1 107 ? 35.336 40.209 -33.650 1.00 47.00 107 HIS A O 1
ATOM 834 N N . ASP A 1 108 ? 33.344 39.448 -34.339 1.00 48.66 108 ASP A N 1
ATOM 835 C CA . ASP A 1 108 ? 33.142 40.513 -35.332 1.00 48.66 108 ASP A CA 1
ATOM 836 C C . ASP A 1 108 ? 31.696 41.015 -35.307 1.00 48.66 108 ASP A C 1
ATOM 838 O O . ASP A 1 108 ? 30.829 40.537 -36.032 1.00 48.66 108 ASP A O 1
ATOM 842 N N . SER A 1 109 ? 31.417 41.987 -34.439 1.00 44.47 109 SER A N 1
ATOM 843 C CA . SER A 1 109 ? 30.270 42.894 -34.566 1.00 44.47 109 SER A CA 1
ATOM 844 C C . SER A 1 109 ? 30.584 44.184 -33.817 1.00 44.47 109 SER A C 1
ATOM 846 O O . SER A 1 109 ? 30.468 44.284 -32.596 1.00 44.47 109 SER A O 1
ATOM 848 N N . HIS A 1 110 ? 31.065 45.143 -34.597 1.00 46.38 110 HIS A N 1
ATOM 849 C CA . HIS A 1 110 ? 31.303 46.530 -34.239 1.00 46.38 110 HIS A CA 1
ATOM 850 C C . HIS A 1 110 ? 30.028 47.206 -33.699 1.00 46.38 110 HIS A C 1
ATOM 852 O O . HIS A 1 110 ? 28.947 47.035 -34.251 1.00 46.38 110 HIS A O 1
ATOM 858 N N . ALA A 1 111 ? 30.224 47.987 -32.634 1.00 54.09 111 ALA A N 1
ATOM 859 C CA . ALA A 1 111 ? 29.479 49.161 -32.174 1.00 54.09 111 ALA A CA 1
ATOM 860 C C . ALA A 1 111 ? 28.132 49.495 -32.848 1.00 54.09 111 ALA A C 1
ATOM 862 O O . ALA A 1 111 ? 28.135 49.973 -33.977 1.00 54.09 111 ALA A O 1
ATOM 863 N N . GLN A 1 112 ? 27.032 49.461 -32.084 1.00 44.84 112 GLN A N 1
ATOM 864 C CA . GLN A 1 112 ? 26.102 50.593 -32.066 1.00 44.84 112 GLN A CA 1
ATOM 865 C C . GLN A 1 112 ? 25.179 50.606 -30.840 1.00 44.84 112 GLN A C 1
ATOM 867 O O . GLN A 1 112 ? 24.906 49.591 -30.209 1.00 44.84 112 GLN A O 1
ATOM 872 N N . ASP A 1 113 ? 24.798 51.838 -30.547 1.00 48.84 113 ASP A N 1
ATOM 873 C CA . ASP A 1 113 ? 24.038 52.429 -29.459 1.00 48.84 113 ASP A CA 1
ATOM 874 C C . ASP A 1 113 ? 22.615 51.876 -29.226 1.00 48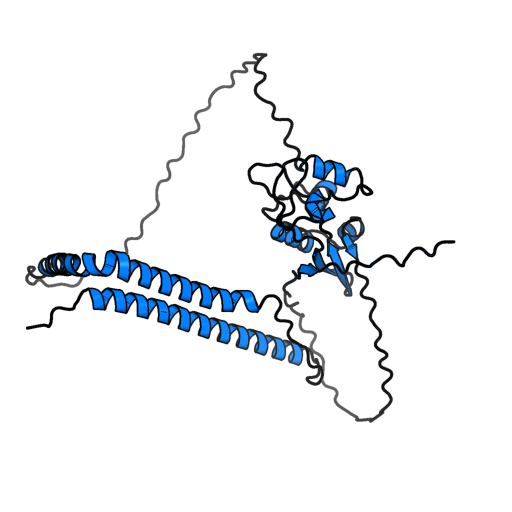.84 113 ASP A C 1
ATOM 876 O O . ASP A 1 113 ? 22.038 51.192 -30.066 1.00 48.84 113 ASP A O 1
ATOM 880 N N . ASP A 1 114 ? 22.046 52.330 -28.106 1.00 44.44 114 ASP A N 1
ATOM 881 C CA . ASP A 1 114 ? 20.614 52.442 -27.784 1.00 44.44 114 ASP A CA 1
ATOM 882 C C . ASP A 1 114 ? 19.809 51.239 -27.235 1.00 44.44 114 ASP A C 1
ATOM 884 O O . ASP A 1 114 ? 19.241 50.399 -27.927 1.00 44.44 114 ASP A O 1
ATOM 888 N N . ARG A 1 115 ? 19.636 51.290 -25.903 1.00 54.75 115 ARG A N 1
ATOM 889 C CA . ARG A 1 115 ? 18.347 51.315 -25.174 1.00 54.75 115 ARG A CA 1
ATOM 890 C C . ARG A 1 115 ? 17.116 50.647 -25.824 1.00 54.75 115 ARG A C 1
ATOM 892 O O . ARG A 1 115 ? 16.258 51.378 -26.290 1.00 54.75 115 ARG A O 1
ATOM 899 N N . TYR A 1 116 ? 16.875 49.345 -25.633 1.00 43.31 116 TYR A N 1
ATOM 900 C CA . TYR A 1 116 ? 15.507 48.766 -25.646 1.00 43.31 116 TYR A CA 1
ATOM 901 C C . TYR A 1 116 ? 15.449 47.535 -24.716 1.00 43.31 116 TYR A C 1
ATOM 903 O O . TYR A 1 116 ? 16.255 46.621 -24.828 1.00 43.31 116 TYR A O 1
ATOM 911 N N . SER A 1 117 ? 14.721 47.618 -23.596 1.00 46.34 117 SER A N 1
ATOM 912 C CA . SER A 1 117 ? 13.364 47.076 -23.381 1.00 46.34 117 SER A CA 1
ATOM 913 C C . SER A 1 117 ? 13.267 45.549 -23.504 1.00 46.34 117 SER A C 1
ATOM 915 O O . SER A 1 117 ? 13.255 44.989 -24.597 1.00 46.34 117 SER A O 1
ATOM 917 N N . ALA A 1 118 ? 13.161 44.879 -22.355 1.00 43.91 118 ALA A N 1
ATOM 918 C CA . ALA A 1 118 ? 12.919 43.447 -22.259 1.00 43.91 118 ALA A CA 1
ATOM 919 C C . ALA A 1 118 ? 11.483 43.111 -22.707 1.00 43.91 118 ALA A C 1
ATOM 921 O O . ALA A 1 118 ? 10.535 43.219 -21.928 1.00 43.91 118 ALA A O 1
ATOM 922 N N . GLN A 1 119 ? 11.322 42.684 -23.961 1.00 43.38 119 GLN A N 1
ATOM 923 C CA . GLN A 1 119 ? 10.120 41.988 -24.419 1.00 43.38 119 GLN A CA 1
ATOM 924 C C . GLN A 1 119 ? 10.178 40.528 -23.961 1.00 43.38 119 GLN A C 1
ATOM 926 O O . GLN A 1 119 ? 10.931 39.716 -24.494 1.00 43.38 119 GLN A O 1
ATOM 931 N N . THR A 1 120 ? 9.363 40.196 -22.964 1.00 47.00 120 THR A N 1
ATOM 932 C CA . THR A 1 120 ? 9.016 38.812 -22.643 1.00 47.00 120 THR A CA 1
ATOM 933 C C . THR A 1 120 ? 7.970 38.348 -23.653 1.00 47.00 120 THR A C 1
ATOM 935 O O . THR A 1 120 ? 6.886 38.918 -23.771 1.00 47.00 120 THR A O 1
ATOM 938 N N . THR A 1 121 ? 8.315 37.341 -24.448 1.00 46.50 121 THR A N 1
ATOM 939 C CA . THR A 1 121 ? 7.408 36.717 -25.413 1.00 46.50 121 THR A CA 1
ATOM 940 C C . THR A 1 121 ? 6.412 35.852 -24.643 1.00 46.50 121 THR A C 1
ATOM 942 O O . THR A 1 121 ? 6.665 34.690 -24.337 1.00 46.50 121 THR A O 1
ATOM 945 N N . ILE A 1 122 ? 5.276 36.449 -24.287 1.00 45.59 122 ILE A N 1
ATOM 946 C CA . ILE A 1 122 ? 4.067 35.723 -23.902 1.00 45.59 122 ILE A CA 1
ATOM 947 C C . ILE A 1 122 ? 3.560 35.042 -25.176 1.00 45.59 122 ILE A C 1
ATOM 949 O O . ILE A 1 122 ? 3.108 35.706 -26.106 1.00 45.59 122 ILE A O 1
ATOM 953 N N . LEU A 1 123 ? 3.686 33.716 -25.238 1.00 46.34 123 LEU A N 1
ATOM 954 C CA . LEU A 1 123 ? 3.010 32.905 -26.246 1.00 46.34 123 LEU A CA 1
ATOM 955 C C . LEU A 1 123 ? 1.506 32.958 -25.963 1.00 46.34 123 LEU A C 1
ATOM 957 O O . LEU A 1 123 ? 1.005 32.313 -25.042 1.00 46.34 123 LEU A O 1
ATOM 961 N N . ASP A 1 124 ? 0.811 33.773 -26.748 1.00 42.97 124 ASP A N 1
ATOM 962 C CA . ASP A 1 124 ? -0.638 33.911 -26.743 1.00 42.97 124 ASP A CA 1
ATOM 963 C C . ASP A 1 124 ? -1.257 32.648 -27.371 1.00 42.97 124 ASP A C 1
ATOM 965 O O . ASP A 1 124 ? -1.288 32.465 -28.589 1.00 42.97 124 ASP A O 1
ATOM 969 N N . LEU A 1 125 ? -1.693 31.719 -26.516 1.00 46.88 125 LEU A N 1
ATOM 970 C CA . LEU A 1 125 ? -2.456 30.518 -26.870 1.00 46.88 125 LEU A CA 1
ATOM 971 C C . LEU A 1 125 ? -3.904 30.907 -27.206 1.00 46.88 125 LEU A C 1
ATOM 973 O O . LEU A 1 125 ? -4.848 30.550 -26.500 1.00 46.88 125 LEU A O 1
ATOM 977 N N . GLN A 1 126 ? -4.096 31.641 -28.299 1.00 51.22 126 GLN A N 1
ATOM 978 C CA . GLN A 1 126 ? -5.413 31.845 -28.891 1.00 51.22 126 GLN A CA 1
ATOM 979 C C . GLN A 1 126 ? -5.583 30.993 -30.147 1.00 51.22 126 GLN A C 1
ATOM 981 O O . GLN A 1 126 ? -4.677 30.854 -30.962 1.00 51.22 126 GLN A O 1
ATOM 986 N N . SER A 1 127 ? -6.806 30.478 -30.298 1.00 51.69 127 SER A N 1
ATOM 987 C CA . SER A 1 127 ? -7.351 29.685 -31.410 1.00 51.69 127 SER A CA 1
ATOM 988 C C . SER A 1 127 ? -7.105 28.168 -31.381 1.00 51.69 127 SER A C 1
ATOM 990 O O . SER A 1 127 ? -6.462 27.580 -32.242 1.00 51.69 127 SER A O 1
ATOM 992 N N . ARG A 1 128 ? -7.776 27.485 -30.439 1.00 51.25 128 ARG A N 1
ATOM 993 C CA . ARG A 1 128 ? -8.223 26.102 -30.675 1.00 51.25 128 ARG A CA 1
ATOM 994 C C . ARG A 1 128 ? -9.436 26.141 -31.624 1.00 51.25 128 ARG A C 1
ATOM 996 O O . ARG A 1 128 ? -10.452 26.730 -31.246 1.00 51.25 128 ARG A O 1
ATOM 1003 N N . PRO A 1 129 ? -9.376 25.537 -32.825 1.00 49.72 129 PRO A N 1
ATOM 1004 C CA . PRO A 1 129 ? -10.504 25.498 -33.750 1.00 49.72 129 PRO A CA 1
ATOM 1005 C C . PRO A 1 129 ? -11.686 24.744 -33.134 1.00 49.72 129 PRO A C 1
ATOM 1007 O O . PRO A 1 129 ? -11.544 23.622 -32.643 1.00 49.72 129 PRO A O 1
ATOM 1010 N N . LYS A 1 130 ? -12.864 25.370 -33.153 1.00 52.06 130 LYS A N 1
ATOM 1011 C CA . LYS A 1 130 ? -14.135 24.749 -32.771 1.00 52.06 130 LYS A CA 1
ATOM 1012 C C . LYS A 1 130 ? -14.508 23.769 -33.885 1.00 52.06 130 LYS A C 1
ATOM 1014 O O . LYS A 1 130 ? -14.821 24.198 -34.990 1.00 52.06 130 LYS A O 1
ATOM 1019 N N . ALA A 1 131 ? -14.424 22.468 -33.613 1.00 45.88 131 ALA A N 1
ATOM 1020 C CA . ALA A 1 131 ? -14.845 21.447 -34.563 1.00 45.88 131 ALA A CA 1
ATOM 1021 C C . ALA A 1 131 ? -16.363 21.552 -34.777 1.00 45.88 131 ALA A C 1
ATOM 1023 O O . ALA A 1 131 ? -17.152 21.347 -33.852 1.00 45.88 131 ALA A O 1
ATOM 1024 N N . THR A 1 132 ? -16.752 21.920 -35.995 1.00 57.97 132 THR A N 1
ATOM 1025 C CA . THR A 1 132 ? -18.136 21.962 -36.458 1.00 57.97 132 THR A CA 1
ATOM 1026 C C . THR A 1 132 ? -18.689 20.544 -36.463 1.00 57.97 132 THR A C 1
ATOM 1028 O O . THR A 1 132 ? -18.261 19.686 -37.234 1.00 57.97 132 THR A O 1
ATOM 1031 N N . ARG A 1 133 ? -19.620 20.295 -35.546 1.00 47.22 133 ARG A N 1
ATOM 1032 C CA . ARG A 1 133 ? -20.360 19.045 -35.429 1.00 47.22 133 ARG A CA 1
ATOM 1033 C C . ARG A 1 133 ? -21.237 18.923 -36.676 1.00 47.22 133 ARG A C 1
ATOM 1035 O O . ARG A 1 133 ? -22.150 19.719 -36.853 1.00 47.22 133 ARG A O 1
ATOM 1042 N N . THR A 1 134 ? -20.885 18.001 -37.566 1.00 58.00 134 THR A N 1
ATOM 1043 C CA . THR A 1 134 ? -21.705 17.683 -38.737 1.00 58.00 134 THR A CA 1
ATOM 1044 C C . THR A 1 134 ? -22.655 16.580 -38.310 1.00 58.00 134 THR A C 1
ATOM 1046 O O . THR A 1 134 ? -22.218 15.494 -37.922 1.00 58.00 134 THR A O 1
ATOM 1049 N N . ASP A 1 135 ? -23.942 16.899 -38.309 1.00 61.88 135 ASP A N 1
ATOM 1050 C CA . ASP A 1 135 ? -25.021 15.954 -38.078 1.00 61.88 135 ASP A CA 1
ATOM 1051 C C . ASP A 1 135 ? -24.906 14.835 -39.115 1.00 61.88 135 ASP A C 1
ATOM 1053 O O . ASP A 1 135 ? -25.037 15.063 -40.315 1.00 61.88 135 ASP A O 1
ATOM 1057 N N . THR A 1 136 ? -24.564 13.632 -38.651 1.00 61.88 136 THR A N 1
ATOM 1058 C CA . THR A 1 136 ? -24.575 12.436 -39.491 1.00 61.88 136 THR A CA 1
ATOM 1059 C C . THR A 1 136 ? -25.786 11.623 -39.087 1.00 61.88 136 THR A C 1
ATOM 1061 O O . THR A 1 136 ? -25.927 11.170 -37.951 1.00 61.88 136 THR A O 1
ATOM 1064 N N . GLU A 1 137 ? -26.696 11.554 -40.039 1.00 58.50 137 GLU A N 1
ATOM 1065 C CA . GLU A 1 137 ? -28.022 10.989 -39.950 1.00 58.50 137 GLU A CA 1
ATOM 1066 C C . GLU A 1 137 ? -27.958 9.506 -39.571 1.00 58.50 137 GLU A C 1
ATOM 1068 O O . GLU A 1 137 ? -27.133 8.728 -40.056 1.00 58.50 137 GLU A O 1
ATOM 1073 N N . SER A 1 138 ? -28.850 9.132 -38.658 1.00 57.91 138 SER A N 1
ATOM 1074 C CA . SER A 1 138 ? -29.057 7.766 -38.202 1.00 57.91 138 SER A CA 1
ATOM 1075 C C . SER A 1 138 ? -29.469 6.868 -39.366 1.00 57.91 138 SER A C 1
ATOM 1077 O O . SER A 1 138 ? -30.595 6.949 -39.850 1.00 57.91 138 SER A O 1
ATOM 1079 N N . THR A 1 139 ? -28.587 5.956 -39.768 1.00 51.00 139 THR A N 1
ATOM 1080 C CA . THR A 1 139 ? -28.977 4.769 -40.530 1.00 51.00 139 THR A CA 1
ATOM 1081 C C . THR A 1 139 ? -28.840 3.559 -39.620 1.00 51.00 139 THR A C 1
ATOM 1083 O O . THR A 1 139 ? -27.754 3.072 -39.316 1.00 51.00 139 THR A O 1
ATOM 1086 N N . ALA A 1 140 ? -29.989 3.110 -39.120 1.00 59.12 140 ALA A N 1
ATOM 1087 C CA . ALA A 1 140 ? -30.124 1.849 -38.420 1.00 59.12 140 ALA A CA 1
ATOM 1088 C C . ALA A 1 140 ? -29.845 0.713 -39.412 1.00 59.12 140 ALA A C 1
ATOM 1090 O O . ALA A 1 140 ? -30.699 0.358 -40.222 1.00 59.12 140 ALA A O 1
ATOM 1091 N N . PHE A 1 141 ? -28.637 0.157 -39.353 1.00 44.41 141 PHE A N 1
ATOM 1092 C CA . PHE A 1 141 ? -28.305 -1.095 -40.018 1.00 44.41 141 PHE A CA 1
ATOM 1093 C C . PHE A 1 141 ? -28.307 -2.208 -38.970 1.00 44.41 141 PHE A C 1
ATOM 1095 O O . PHE A 1 141 ? -27.284 -2.563 -38.389 1.00 44.41 141 PHE A O 1
ATOM 1102 N N . SER A 1 142 ? -29.496 -2.738 -38.688 1.00 59.81 142 SER A N 1
ATOM 1103 C CA . SER A 1 142 ? -29.654 -3.997 -37.963 1.00 59.81 142 SER A CA 1
ATOM 1104 C C . SER A 1 142 ? -29.253 -5.145 -38.890 1.00 59.81 142 SER A C 1
ATOM 1106 O O . SER A 1 142 ? -30.096 -5.771 -39.528 1.00 59.81 142 SER A O 1
ATOM 1108 N N . GLY A 1 143 ? -27.947 -5.383 -39.001 1.00 48.28 143 GLY A N 1
ATOM 1109 C CA . GLY A 1 143 ? -27.389 -6.596 -39.586 1.00 48.28 143 GLY A CA 1
ATOM 1110 C C . GLY A 1 143 ? -27.088 -7.611 -38.479 1.00 48.28 143 GLY A C 1
ATOM 1111 O O . GLY A 1 143 ? -26.334 -7.280 -37.564 1.00 48.28 143 GLY A O 1
ATOM 1112 N N . PRO A 1 144 ? -27.649 -8.832 -38.513 1.00 61.06 144 PRO A N 1
ATOM 1113 C CA . PRO A 1 144 ? -27.174 -9.917 -37.672 1.00 61.06 144 PRO A CA 1
ATOM 1114 C C . PRO A 1 144 ? -25.818 -10.387 -38.215 1.00 61.06 144 PRO A C 1
ATOM 1116 O O . PRO A 1 144 ? -25.579 -10.320 -39.415 1.00 61.06 144 PRO A O 1
ATOM 1119 N N . THR A 1 145 ? -24.969 -10.913 -37.336 1.00 56.47 145 THR A N 1
ATOM 1120 C CA . THR A 1 145 ? -23.660 -11.530 -37.625 1.00 56.47 145 THR A CA 1
ATOM 1121 C C . THR A 1 145 ? -22.467 -10.579 -37.753 1.00 56.47 145 THR A C 1
ATOM 1123 O O . THR A 1 145 ? -21.917 -10.351 -38.825 1.00 56.47 145 THR A O 1
ATOM 1126 N N . SER A 1 146 ? -21.932 -10.194 -36.598 1.00 43.56 146 SER A N 1
ATOM 1127 C CA . SER A 1 146 ? -20.521 -10.464 -36.338 1.00 43.56 146 SER A CA 1
ATOM 1128 C C . SER A 1 146 ? -20.388 -10.944 -34.900 1.00 43.56 146 SER A C 1
ATOM 1130 O O . SER A 1 146 ? -20.645 -10.183 -33.972 1.00 43.56 146 SER A O 1
ATOM 1132 N N . TYR A 1 147 ? -19.981 -12.202 -34.732 1.00 47.00 147 TYR A N 1
ATOM 1133 C CA . TYR A 1 147 ? -19.399 -12.760 -33.509 1.00 47.00 147 TYR A CA 1
ATOM 1134 C C . TYR A 1 147 ? -18.066 -12.049 -33.200 1.00 47.00 147 TYR A C 1
ATOM 1136 O O . TYR A 1 147 ? -16.998 -12.658 -33.175 1.00 47.00 147 TYR A O 1
ATOM 1144 N N . GLY A 1 148 ? -18.110 -10.726 -33.067 1.00 45.28 148 GLY A N 1
ATOM 1145 C CA . GLY A 1 148 ? -16.978 -9.896 -32.709 1.00 45.28 148 GLY A CA 1
ATOM 1146 C C . GLY A 1 148 ? -16.796 -10.018 -31.217 1.00 45.28 148 GLY A C 1
ATOM 1147 O O . GLY A 1 148 ? -17.450 -9.284 -30.494 1.00 45.28 148 GLY A O 1
ATOM 1148 N N . THR A 1 149 ? -15.983 -10.993 -30.800 1.00 48.97 149 THR A N 1
ATOM 1149 C CA . THR A 1 149 ? -15.270 -11.025 -29.515 1.00 48.97 149 THR A CA 1
ATOM 1150 C C . THR A 1 149 ? -15.952 -10.195 -28.431 1.00 48.97 149 THR A C 1
ATOM 1152 O O . THR A 1 149 ? -15.423 -9.167 -28.008 1.00 48.97 149 THR A O 1
ATOM 1155 N N . GLU A 1 150 ? -17.134 -10.626 -27.993 1.00 45.22 150 GLU A N 1
ATOM 1156 C CA . GLU A 1 150 ? -17.606 -10.265 -26.667 1.00 45.22 150 GLU A CA 1
ATOM 1157 C C . GLU A 1 150 ? -16.596 -10.923 -25.736 1.00 45.22 150 GLU A C 1
ATOM 1159 O O . GLU A 1 150 ? -16.702 -12.100 -25.386 1.00 45.22 150 GLU A O 1
ATOM 1164 N N . THR A 1 151 ? -15.509 -10.205 -25.451 1.00 50.41 151 THR A N 1
ATOM 1165 C CA . THR A 1 151 ? -14.671 -10.502 -24.310 1.00 50.41 151 THR A CA 1
ATOM 1166 C C . THR A 1 151 ? -15.648 -10.548 -23.156 1.00 50.41 151 THR A C 1
ATOM 1168 O O . THR A 1 151 ? -16.244 -9.528 -22.810 1.00 50.41 151 THR A O 1
ATOM 1171 N N . ALA A 1 152 ? -15.916 -11.766 -22.672 1.00 48.09 152 ALA A N 1
ATOM 1172 C CA . ALA A 1 152 ? -16.799 -12.005 -21.544 1.00 48.09 152 ALA A CA 1
ATOM 1173 C C . ALA A 1 152 ? -16.535 -10.892 -20.525 1.00 48.09 152 ALA A C 1
ATOM 1175 O O . ALA A 1 152 ? -15.351 -10.662 -20.252 1.00 48.09 152 ALA A O 1
ATOM 1176 N N . PRO A 1 153 ? -17.578 -10.153 -20.087 1.00 56.31 153 PRO A N 1
ATOM 1177 C CA . PRO A 1 153 ? -17.441 -8.883 -19.380 1.00 56.31 153 PRO A CA 1
ATOM 1178 C C . PRO A 1 153 ? -16.326 -9.034 -18.366 1.00 56.31 153 PRO A C 1
ATOM 1180 O O . PRO A 1 153 ? -16.453 -9.867 -17.468 1.00 56.31 153 PRO A O 1
ATOM 1183 N N . HIS A 1 154 ? -15.198 -8.363 -18.634 1.00 57.81 154 HIS A N 1
ATOM 1184 C CA . HIS A 1 154 ? -13.927 -8.654 -17.982 1.00 57.81 154 HIS A CA 1
ATOM 1185 C C . HIS A 1 154 ? -14.179 -8.718 -16.489 1.00 57.81 154 HIS A C 1
ATOM 1187 O O . HIS A 1 154 ? -14.529 -7.701 -15.887 1.00 57.81 154 HIS A O 1
ATOM 1193 N N . SER A 1 155 ? -14.091 -9.921 -15.916 1.00 77.88 155 SER A N 1
ATOM 1194 C CA . SER A 1 155 ? -14.409 -10.087 -14.512 1.00 77.88 155 SER A CA 1
ATOM 1195 C C . SER A 1 155 ? -13.477 -9.153 -13.754 1.00 77.88 155 SER A C 1
ATOM 1197 O O . SER A 1 155 ? -12.257 -9.207 -13.913 1.00 77.88 155 SER A O 1
ATOM 1199 N N . LEU A 1 156 ? -14.062 -8.224 -12.995 1.00 91.75 156 LEU A N 1
ATOM 1200 C CA . LEU A 1 156 ? -13.324 -7.163 -12.298 1.00 91.75 156 LEU A CA 1
ATOM 1201 C C . LEU A 1 156 ? -12.171 -7.723 -11.481 1.00 91.75 156 LEU A C 1
ATOM 1203 O O . LEU A 1 156 ? -11.140 -7.078 -11.328 1.00 91.75 156 LEU A O 1
ATOM 1207 N N . PHE A 1 157 ? -12.374 -8.948 -11.016 1.00 95.88 157 PHE A N 1
ATOM 1208 C CA . PHE A 1 157 ? -11.464 -9.775 -10.269 1.00 95.88 157 PHE A CA 1
ATOM 1209 C C . PHE A 1 157 ? -10.997 -10.950 -11.133 1.00 95.88 157 PHE A C 1
ATOM 1211 O O . PHE A 1 157 ? -11.734 -11.463 -11.977 1.00 95.88 157 PHE A O 1
ATOM 1218 N N . CYS A 1 158 ? -9.782 -11.419 -10.878 1.00 96.69 158 CYS A N 1
ATOM 1219 C CA . CYS A 1 158 ? -9.303 -12.697 -11.402 1.00 96.69 158 CYS A CA 1
ATOM 1220 C C . CYS A 1 158 ? -10.196 -13.862 -10.932 1.00 96.69 158 CYS A C 1
ATOM 1222 O O . CYS A 1 158 ? -10.718 -13.816 -9.816 1.00 96.69 158 CYS A O 1
ATOM 1224 N N . LEU A 1 159 ? -10.328 -14.940 -11.717 1.00 96.06 159 LEU A N 1
ATOM 1225 C CA . LEU A 1 159 ? -11.159 -16.090 -11.321 1.00 96.06 159 LEU A CA 1
ATOM 1226 C C . LEU A 1 159 ? -10.751 -16.689 -9.970 1.00 96.06 159 LEU A C 1
ATOM 1228 O O . LEU A 1 159 ? -11.609 -16.953 -9.136 1.00 96.06 159 LEU A O 1
ATOM 1232 N N . TYR A 1 160 ? -9.449 -16.816 -9.702 1.00 97.44 160 TYR A N 1
ATOM 1233 C CA . TYR A 1 160 ? -8.984 -17.297 -8.399 1.00 97.44 160 TYR A CA 1
ATOM 1234 C C . TYR A 1 160 ? -9.371 -16.349 -7.255 1.00 97.44 160 TYR A C 1
ATOM 1236 O O . TYR A 1 160 ? -9.694 -16.796 -6.161 1.00 97.44 160 TYR A O 1
ATOM 1244 N N . ALA A 1 161 ? -9.374 -15.036 -7.500 1.00 97.44 161 ALA A N 1
ATOM 1245 C CA . ALA A 1 161 ? -9.833 -14.066 -6.512 1.00 97.44 161 ALA A CA 1
ATOM 1246 C C . ALA A 1 161 ? -11.332 -14.234 -6.223 1.00 97.44 161 ALA A C 1
ATOM 1248 O O . ALA A 1 161 ? -11.724 -14.271 -5.058 1.00 97.44 161 ALA A O 1
ATOM 1249 N N . LEU A 1 162 ? -12.150 -14.403 -7.269 1.00 96.62 162 LEU A N 1
ATOM 1250 C CA . LEU A 1 162 ? -13.585 -14.678 -7.142 1.00 96.62 162 LEU A CA 1
ATOM 1251 C C . LEU A 1 162 ? -13.858 -15.971 -6.372 1.00 96.62 162 LEU A C 1
ATOM 1253 O O . LEU A 1 162 ? -14.759 -16.002 -5.535 1.00 96.62 162 LEU A O 1
ATOM 1257 N N . ASP A 1 163 ? -13.076 -17.021 -6.612 1.00 97.50 163 ASP A N 1
ATOM 1258 C CA . ASP A 1 163 ? -13.214 -18.281 -5.884 1.00 97.50 163 ASP A CA 1
ATOM 1259 C C . ASP A 1 163 ? -12.952 -18.093 -4.388 1.00 97.50 163 ASP A C 1
ATOM 1261 O O . ASP A 1 163 ? -13.749 -18.559 -3.573 1.00 97.50 163 ASP A O 1
ATOM 1265 N N . LEU A 1 164 ? -11.914 -17.336 -4.012 1.00 97.62 164 LEU A N 1
ATOM 1266 C CA . LEU A 1 164 ? -11.642 -17.023 -2.605 1.00 97.62 164 LEU A CA 1
ATOM 1267 C C . LEU A 1 164 ? -12.711 -16.119 -1.978 1.00 97.62 164 LEU A C 1
ATOM 1269 O O . LEU A 1 164 ? -12.965 -16.233 -0.779 1.00 97.62 164 LEU A O 1
ATOM 1273 N N . GLN A 1 165 ? -13.338 -15.231 -2.755 1.00 96.31 165 GLN A N 1
ATOM 1274 C CA . GLN A 1 165 ? -14.476 -14.433 -2.286 1.00 96.31 165 GLN A CA 1
ATOM 1275 C C . GLN A 1 165 ? -15.708 -15.311 -2.011 1.00 96.31 165 GLN A C 1
ATOM 1277 O O . GLN A 1 165 ? -16.426 -15.064 -1.048 1.00 96.31 165 GLN A O 1
ATOM 1282 N N . ARG A 1 166 ? -15.949 -16.338 -2.838 1.00 96.94 166 ARG A N 1
ATOM 1283 C CA . ARG A 1 166 ? -17.089 -17.265 -2.704 1.00 96.94 166 ARG A CA 1
ATOM 1284 C C . ARG A 1 166 ? -16.885 -18.340 -1.642 1.00 96.94 166 ARG A C 1
ATOM 1286 O O . ARG A 1 166 ? -17.865 -18.824 -1.084 1.00 96.94 166 ARG A O 1
ATOM 1293 N N . HIS A 1 167 ? -15.638 -18.719 -1.373 1.00 97.69 167 HIS A N 1
ATOM 1294 C CA . HIS A 1 167 ? -15.294 -19.801 -0.453 1.00 97.69 167 HIS A CA 1
ATOM 1295 C C . HIS A 1 167 ? -14.359 -19.285 0.646 1.00 97.69 167 HIS A C 1
ATOM 1297 O O . HIS A 1 167 ? -13.136 -19.449 0.555 1.00 97.69 167 HIS A O 1
ATOM 1303 N N . PRO A 1 168 ? -14.901 -18.681 1.719 1.00 95.75 168 PRO A N 1
ATOM 1304 C CA . PRO A 1 168 ? -14.076 -18.075 2.759 1.00 95.75 168 PRO A CA 1
ATOM 1305 C C . PRO A 1 168 ? -13.148 -19.069 3.468 1.00 95.75 168 PRO A C 1
ATOM 1307 O O . PRO A 1 168 ? -12.015 -18.722 3.791 1.00 95.75 168 PRO A O 1
ATOM 1310 N N . SER A 1 169 ? -13.559 -20.334 3.594 1.00 96.38 169 SER A N 1
ATOM 1311 C CA . SER A 1 169 ? -12.755 -21.410 4.187 1.00 96.38 169 SER A CA 1
ATOM 1312 C C . SER A 1 169 ? -11.660 -21.975 3.271 1.00 96.38 169 SER A C 1
ATOM 1314 O O . SER A 1 169 ? -10.867 -22.808 3.712 1.00 96.38 169 SER A O 1
ATOM 1316 N N . GLN A 1 170 ? -11.615 -21.591 1.991 1.00 96.81 170 GLN A N 1
ATOM 1317 C CA . GLN A 1 170 ? -10.615 -22.096 1.050 1.00 96.81 170 GLN A CA 1
ATOM 1318 C C . GLN A 1 170 ? -9.226 -21.578 1.426 1.00 96.81 170 GLN A C 1
ATOM 1320 O O . GLN A 1 170 ? -9.008 -20.373 1.487 1.00 96.81 170 GLN A O 1
ATOM 1325 N N . THR A 1 171 ? -8.251 -22.460 1.622 1.00 96.88 171 THR A N 1
ATOM 1326 C CA . THR A 1 171 ? -6.870 -22.061 1.934 1.00 96.88 171 THR A CA 1
ATOM 1327 C C . THR A 1 171 ? -6.190 -21.370 0.750 1.00 96.88 171 THR A C 1
ATOM 1329 O O . THR A 1 171 ? -6.477 -21.680 -0.407 1.00 96.88 171 THR A O 1
ATOM 1332 N N . LEU A 1 172 ? -5.246 -20.462 1.024 1.00 97.25 172 LEU A N 1
ATOM 1333 C CA . LEU A 1 172 ? -4.399 -19.883 -0.023 1.00 97.25 172 LEU A CA 1
ATOM 1334 C C . LEU A 1 172 ? -3.503 -20.957 -0.660 1.00 97.25 172 LEU A C 1
ATOM 1336 O O . LEU A 1 172 ? -2.998 -21.842 0.027 1.00 97.25 172 LEU A O 1
ATOM 1340 N N . ALA A 1 173 ? -3.297 -20.865 -1.974 1.00 97.19 173 ALA A N 1
ATOM 1341 C CA . ALA A 1 173 ? -2.364 -21.715 -2.702 1.00 97.19 173 ALA A CA 1
ATOM 1342 C C . ALA A 1 173 ? -0.919 -21.536 -2.202 1.00 97.19 173 ALA A C 1
ATOM 1344 O O . ALA A 1 173 ? -0.511 -20.431 -1.844 1.00 97.19 173 ALA A O 1
ATOM 1345 N N . ALA A 1 174 ? -0.123 -22.609 -2.260 1.00 96.50 174 ALA A N 1
ATOM 1346 C CA . ALA A 1 174 ? 1.271 -22.606 -1.803 1.00 96.50 174 ALA A CA 1
ATOM 1347 C C . ALA A 1 174 ? 2.143 -21.553 -2.515 1.00 96.50 174 ALA A C 1
ATOM 1349 O O . ALA A 1 174 ? 3.019 -20.956 -1.888 1.00 96.50 174 ALA A O 1
ATOM 1350 N N . SER A 1 175 ? 1.838 -21.253 -3.786 1.00 96.69 175 SER A N 1
ATOM 1351 C CA . SER A 1 175 ? 2.517 -20.210 -4.570 1.00 96.69 175 SER A CA 1
ATOM 1352 C C . SER A 1 175 ? 2.354 -18.797 -4.007 1.00 96.69 175 SER A C 1
ATOM 1354 O O . SER A 1 175 ? 3.026 -17.873 -4.449 1.00 96.69 175 SER A O 1
ATOM 1356 N N . LEU A 1 176 ? 1.434 -18.601 -3.059 1.00 96.06 176 LEU A N 1
ATOM 1357 C CA . LEU A 1 176 ? 1.170 -17.317 -2.410 1.00 96.06 176 LEU A CA 1
ATOM 1358 C C . LEU A 1 176 ? 1.736 -17.250 -0.988 1.00 96.06 176 LEU A C 1
ATOM 1360 O O . LEU A 1 176 ? 1.888 -16.160 -0.441 1.00 96.06 176 LEU A O 1
ATOM 1364 N N . THR A 1 177 ? 2.014 -18.401 -0.375 1.00 94.88 177 THR A N 1
ATOM 1365 C CA . THR A 1 177 ? 2.427 -18.500 1.032 1.00 94.88 177 THR A CA 1
ATOM 1366 C C . THR A 1 177 ? 3.894 -18.853 1.213 1.00 94.88 177 THR A C 1
ATOM 1368 O O . THR A 1 177 ? 4.454 -18.545 2.259 1.00 94.88 177 THR A O 1
ATOM 1371 N N . SER A 1 178 ? 4.500 -19.541 0.247 1.00 93.12 178 SER A N 1
ATOM 1372 C CA . SER A 1 178 ? 5.838 -20.127 0.397 1.00 93.12 178 SER A CA 1
ATOM 1373 C C . SER A 1 178 ? 6.870 -19.527 -0.549 1.00 93.12 178 SER A C 1
ATOM 1375 O O . SER A 1 178 ? 8.059 -19.560 -0.239 1.00 93.12 178 SER A O 1
ATOM 1377 N N . ASP A 1 179 ? 6.430 -18.970 -1.676 1.00 92.81 179 ASP A N 1
ATOM 1378 C CA . ASP A 1 179 ? 7.337 -18.409 -2.669 1.00 92.81 179 ASP A CA 1
ATOM 1379 C C . ASP A 1 179 ? 7.794 -16.994 -2.277 1.00 92.81 179 ASP A C 1
ATOM 1381 O O . ASP A 1 179 ? 6.987 -16.195 -1.793 1.00 92.81 179 ASP A O 1
ATOM 1385 N N . PRO A 1 180 ? 9.070 -16.638 -2.527 1.00 91.56 180 PRO A N 1
ATOM 1386 C CA . PRO A 1 180 ? 9.582 -15.291 -2.267 1.00 91.56 180 PRO A CA 1
ATOM 1387 C C . PRO A 1 180 ? 8.956 -14.238 -3.190 1.00 91.56 180 PRO A C 1
ATOM 1389 O O . PRO A 1 180 ? 8.921 -13.065 -2.838 1.00 91.56 180 PRO A O 1
ATOM 1392 N N . ASN A 1 181 ? 8.444 -14.664 -4.351 1.00 94.56 181 ASN A N 1
ATOM 1393 C CA . ASN A 1 181 ? 7.703 -13.839 -5.301 1.00 94.56 181 ASN A CA 1
ATOM 1394 C C . ASN A 1 181 ? 6.305 -14.441 -5.501 1.00 94.56 181 ASN A C 1
ATOM 1396 O O . ASN A 1 181 ? 6.104 -15.191 -6.463 1.00 94.56 181 ASN A O 1
ATOM 1400 N N . PRO A 1 182 ? 5.351 -14.157 -4.596 1.00 95.88 182 PRO A N 1
ATOM 1401 C CA . PRO A 1 182 ? 4.008 -14.709 -4.663 1.00 95.88 182 PRO A CA 1
ATOM 1402 C C . PRO A 1 182 ? 3.352 -14.476 -6.024 1.00 95.88 182 PRO A C 1
ATOM 1404 O O . PRO A 1 182 ? 3.353 -13.357 -6.537 1.00 95.88 182 PRO A O 1
ATOM 1407 N N . TYR A 1 183 ? 2.752 -15.511 -6.610 1.00 97.00 183 TYR A N 1
ATOM 1408 C CA . TYR A 1 183 ? 2.012 -15.378 -7.867 1.00 97.00 183 TYR A CA 1
ATOM 1409 C C . TYR A 1 183 ? 0.666 -16.095 -7.829 1.00 97.00 183 TYR A C 1
ATOM 1411 O O . TYR A 1 183 ? 0.477 -17.123 -7.168 1.00 97.00 183 TYR A O 1
ATOM 1419 N N . CYS A 1 184 ? -0.292 -15.536 -8.565 1.00 97.75 184 CYS A N 1
ATOM 1420 C CA . CYS A 1 184 ? -1.624 -16.104 -8.677 1.00 97.75 184 CYS A CA 1
ATOM 1421 C C . CYS A 1 184 ? -1.581 -17.425 -9.468 1.00 97.75 184 CYS A C 1
ATOM 1423 O O . CYS A 1 184 ? -1.085 -17.444 -10.598 1.00 97.75 184 CYS A O 1
ATOM 1425 N N . PRO A 1 185 ? -2.142 -18.531 -8.946 1.00 97.81 185 PRO A N 1
ATOM 1426 C CA . PRO A 1 185 ? -2.126 -19.815 -9.644 1.00 97.81 185 PRO A CA 1
ATOM 1427 C C . PRO A 1 185 ? -2.959 -19.815 -10.934 1.00 97.81 185 PRO A C 1
ATOM 1429 O O . PRO A 1 185 ? -2.699 -20.652 -11.799 1.00 97.81 185 PRO A O 1
ATOM 1432 N N . TYR A 1 186 ? -3.909 -18.885 -11.080 1.00 97.38 186 TYR A N 1
ATOM 1433 C CA . TYR A 1 186 ? -4.772 -18.763 -12.255 1.00 97.38 186 TYR A CA 1
ATOM 1434 C C . TYR A 1 186 ? -4.146 -17.870 -13.336 1.00 97.38 186 TYR A C 1
ATOM 1436 O O . TYR A 1 186 ? -3.618 -18.390 -14.314 1.00 97.38 186 TYR A O 1
ATOM 1444 N N . CYS A 1 187 ? -4.095 -16.550 -13.126 1.00 96.31 187 CYS A N 1
ATOM 1445 C CA . CYS A 1 187 ? -3.595 -15.603 -14.133 1.00 96.31 187 CYS A CA 1
ATOM 1446 C C . CYS A 1 187 ? -2.058 -15.499 -14.203 1.00 96.31 187 CYS A C 1
ATOM 1448 O O . CYS A 1 187 ? -1.527 -14.722 -14.990 1.00 96.31 187 CYS A O 1
ATOM 1450 N N . LYS A 1 188 ? -1.326 -16.241 -13.356 1.00 96.50 188 LYS A N 1
ATOM 1451 C CA . LYS A 1 188 ? 0.152 -16.272 -13.273 1.00 96.50 188 LYS A CA 1
ATOM 1452 C C . LYS A 1 188 ? 0.824 -14.933 -12.959 1.00 96.50 188 LYS A C 1
ATOM 1454 O O . LYS A 1 188 ? 2.048 -14.835 -12.987 1.00 96.50 188 LYS A O 1
ATOM 1459 N N . ARG A 1 189 ? 0.046 -13.912 -12.607 1.00 95.62 189 ARG A N 1
ATOM 1460 C CA . ARG A 1 189 ? 0.558 -12.596 -12.235 1.00 95.62 189 ARG A CA 1
ATOM 1461 C C . ARG A 1 189 ? 1.285 -12.649 -10.895 1.00 95.62 189 ARG A C 1
ATOM 1463 O O . ARG A 1 189 ? 0.754 -13.201 -9.930 1.00 95.62 189 ARG A O 1
ATOM 1470 N N . VAL A 1 190 ? 2.457 -12.021 -10.835 1.00 96.38 190 VAL A N 1
ATOM 1471 C CA . VAL A 1 190 ? 3.179 -11.772 -9.582 1.00 96.38 190 VAL A CA 1
ATOM 1472 C C . VAL A 1 190 ? 2.402 -10.737 -8.772 1.00 96.38 190 VAL A C 1
ATOM 1474 O O . VAL A 1 190 ? 2.132 -9.630 -9.242 1.00 96.38 190 VAL A O 1
ATOM 1477 N N . LEU A 1 191 ? 2.005 -11.116 -7.565 1.00 94.69 191 LEU A N 1
ATOM 1478 C CA . LEU A 1 191 ? 1.334 -10.251 -6.610 1.00 94.69 191 LEU A CA 1
ATOM 1479 C C . LEU A 1 191 ? 2.434 -9.732 -5.688 1.00 94.69 191 LEU A C 1
ATOM 1481 O O . LEU A 1 191 ? 3.042 -10.527 -4.981 1.00 94.69 191 LEU A O 1
ATOM 1485 N N . HIS A 1 192 ? 2.736 -8.432 -5.746 1.00 93.12 192 HIS A N 1
ATOM 1486 C CA . HIS A 1 192 ? 3.782 -7.770 -4.948 1.00 93.12 192 HIS A CA 1
ATOM 1487 C C . HIS A 1 192 ? 3.446 -7.779 -3.444 1.00 93.12 192 HIS A C 1
ATOM 1489 O O . HIS A 1 192 ? 3.152 -6.748 -2.844 1.00 93.12 192 HIS A O 1
ATOM 1495 N N . LEU A 1 193 ? 3.438 -8.972 -2.863 1.00 93.50 193 LEU A N 1
ATOM 1496 C CA . LEU A 1 193 ? 3.105 -9.297 -1.490 1.00 93.50 193 LEU A CA 1
ATOM 1497 C C . LEU A 1 193 ? 4.335 -9.931 -0.855 1.00 93.50 193 LEU A C 1
ATOM 1499 O O . LEU A 1 193 ? 5.047 -10.705 -1.492 1.00 93.50 193 LEU A O 1
ATOM 1503 N N . SER A 1 194 ? 4.540 -9.656 0.423 1.00 89.44 194 SER A N 1
ATOM 1504 C CA . SER A 1 194 ? 5.513 -10.386 1.222 1.00 89.44 194 SER A CA 1
ATOM 1505 C C . SER A 1 194 ? 4.817 -11.595 1.859 1.00 89.44 194 SER A C 1
ATOM 1507 O O . SER A 1 194 ? 3.779 -11.450 2.518 1.00 89.44 194 SER A O 1
ATOM 1509 N N . ALA A 1 195 ? 5.358 -12.799 1.668 1.00 87.31 195 ALA A N 1
ATOM 1510 C CA . ALA A 1 195 ? 4.821 -14.007 2.292 1.00 87.31 195 ALA A CA 1
ATOM 1511 C C . ALA A 1 195 ? 4.842 -13.880 3.826 1.00 87.31 195 ALA A C 1
ATOM 1513 O O . ALA A 1 195 ? 5.857 -13.512 4.411 1.00 87.31 195 ALA A O 1
ATOM 1514 N N . GLY A 1 196 ? 3.712 -14.170 4.478 1.00 82.56 196 GLY A N 1
ATOM 1515 C CA . GLY A 1 196 ? 3.600 -14.089 5.938 1.00 82.56 196 GLY A CA 1
ATOM 1516 C C . GLY A 1 196 ? 3.625 -12.670 6.513 1.00 82.56 196 GLY A C 1
ATOM 1517 O O . GLY A 1 196 ? 3.861 -12.524 7.708 1.00 82.56 196 GLY A O 1
ATOM 1518 N N . LYS A 1 197 ? 3.390 -11.636 5.700 1.00 89.69 197 LYS A N 1
ATOM 1519 C CA . LYS A 1 197 ? 3.170 -10.274 6.195 1.00 89.69 197 LYS A CA 1
ATOM 1520 C C . LYS A 1 197 ? 1.701 -9.874 6.143 1.00 89.69 197 LYS A C 1
ATOM 1522 O O . LYS A 1 197 ? 0.871 -10.519 5.501 1.00 89.69 197 LYS A O 1
ATOM 1527 N N . SER A 1 198 ? 1.395 -8.809 6.869 1.00 94.12 198 SER A N 1
ATOM 1528 C CA . SER A 1 198 ? 0.075 -8.192 6.959 1.00 94.12 198 SER A CA 1
ATOM 1529 C C . SER A 1 198 ? 0.209 -6.680 7.127 1.00 94.12 198 SER A C 1
ATOM 1531 O O . SER A 1 198 ? 1.271 -6.186 7.510 1.00 94.12 198 SER A O 1
ATOM 1533 N N . TRP A 1 199 ? -0.872 -5.947 6.878 1.00 95.69 199 TRP A N 1
ATOM 1534 C CA . TRP A 1 199 ? -0.927 -4.501 7.102 1.00 95.69 199 TRP A CA 1
ATOM 1535 C C . TRP A 1 199 ? -1.760 -4.190 8.332 1.00 95.69 199 TRP A C 1
ATOM 1537 O O . TRP A 1 199 ? -2.788 -4.825 8.552 1.00 95.69 199 TRP A O 1
ATOM 1547 N N . GLU A 1 200 ? -1.334 -3.201 9.109 1.00 95.50 200 GLU A N 1
ATOM 1548 C CA . GLU A 1 200 ? -2.111 -2.663 10.224 1.00 95.50 200 GLU A CA 1
ATOM 1549 C C . GLU A 1 200 ? -2.663 -1.286 9.851 1.00 95.50 200 GLU A C 1
ATOM 1551 O O . GLU A 1 200 ? -1.914 -0.396 9.438 1.00 95.50 200 GLU A O 1
ATOM 1556 N N . ILE A 1 201 ? -3.977 -1.116 9.988 1.00 95.31 201 ILE A N 1
ATOM 1557 C CA . ILE A 1 201 ? -4.681 0.149 9.769 1.00 95.31 201 ILE A CA 1
ATOM 1558 C C . ILE A 1 201 ? -5.338 0.593 11.074 1.00 95.31 201 ILE A C 1
ATOM 1560 O O . ILE A 1 201 ? -5.926 -0.211 11.795 1.00 95.31 201 ILE A O 1
ATOM 1564 N N . PHE A 1 202 ? -5.242 1.886 11.373 1.00 94.62 202 PHE A N 1
ATOM 1565 C CA . PHE A 1 202 ? -5.787 2.468 12.597 1.00 94.62 202 PHE A CA 1
ATOM 1566 C C . PHE A 1 202 ? -6.970 3.369 12.255 1.00 94.62 202 PHE A C 1
ATOM 1568 O O . PHE A 1 202 ? -6.877 4.229 11.368 1.00 94.62 202 PHE A O 1
ATOM 1575 N N . LYS A 1 203 ? -8.084 3.168 12.954 1.00 94.94 203 LYS A N 1
ATOM 1576 C CA . LYS A 1 203 ? -9.326 3.921 12.783 1.00 94.94 203 LYS A CA 1
ATOM 1577 C C . LYS A 1 203 ? -9.780 4.487 14.121 1.00 94.94 203 LYS A C 1
ATOM 1579 O O . LYS A 1 203 ? -9.770 3.789 15.127 1.00 94.94 203 LYS A O 1
ATOM 1584 N N . ASP A 1 204 ? -10.193 5.750 14.115 1.00 93.06 204 ASP A N 1
ATOM 1585 C CA . ASP A 1 204 ? -10.854 6.366 15.264 1.00 93.06 204 ASP A CA 1
ATOM 1586 C C . ASP A 1 204 ? -12.342 5.983 15.248 1.00 93.06 204 ASP A C 1
ATOM 1588 O O . ASP A 1 204 ? -13.046 6.337 14.302 1.00 93.06 204 ASP A O 1
ATOM 1592 N N . ASP A 1 205 ? -12.820 5.329 16.305 1.00 94.56 205 ASP A N 1
ATOM 1593 C CA . ASP A 1 205 ? -14.217 4.927 16.496 1.00 94.56 205 ASP A CA 1
ATOM 1594 C C . ASP A 1 205 ? -14.724 5.430 17.852 1.00 94.56 205 ASP A C 1
ATOM 1596 O O . ASP A 1 205 ? -14.173 5.089 18.898 1.00 94.56 205 ASP A O 1
ATOM 1600 N N . GLU A 1 206 ? -15.700 6.339 17.843 1.00 94.12 206 GLU A N 1
ATOM 1601 C CA . GLU A 1 206 ? -16.247 6.986 19.053 1.00 94.12 206 GLU A CA 1
ATOM 1602 C C . GLU A 1 206 ? -15.188 7.548 20.036 1.00 94.12 206 GLU A C 1
ATOM 1604 O O . GLU A 1 206 ? -15.402 7.658 21.242 1.00 94.12 206 GLU A O 1
ATOM 1609 N N . GLY A 1 207 ? -14.023 7.955 19.519 1.00 90.44 207 GLY A N 1
ATOM 1610 C CA . GLY A 1 207 ? -12.910 8.478 20.322 1.00 90.44 207 GLY A CA 1
ATOM 1611 C C . GLY A 1 207 ? -11.940 7.421 20.861 1.00 90.44 207 GLY A C 1
ATOM 1612 O O . GLY A 1 207 ? -11.003 7.786 21.574 1.00 90.44 207 GLY A O 1
ATOM 1613 N N . THR A 1 208 ? -12.121 6.153 20.494 1.00 91.06 208 THR A N 1
ATOM 1614 C CA . THR A 1 208 ? -11.178 5.055 20.732 1.00 91.06 208 THR A CA 1
ATOM 1615 C C . THR A 1 208 ? -10.448 4.716 19.432 1.00 91.06 208 THR A C 1
ATOM 1617 O O . THR A 1 208 ? -11.076 4.530 18.396 1.00 91.06 208 THR A O 1
ATOM 1620 N N . GLU A 1 209 ? -9.118 4.640 19.470 1.00 89.94 209 GLU A N 1
ATOM 1621 C CA . GLU A 1 209 ? -8.317 4.190 18.324 1.00 89.94 209 GLU A CA 1
ATOM 1622 C C . GLU A 1 209 ? -8.350 2.654 18.271 1.00 89.94 209 GLU A C 1
ATOM 1624 O O . GLU A 1 209 ? -7.963 1.986 19.231 1.00 89.94 209 GLU A O 1
ATOM 1629 N N . ARG A 1 210 ? -8.842 2.098 17.163 1.00 94.06 210 ARG A N 1
ATOM 1630 C CA . ARG A 1 210 ? -8.950 0.658 16.900 1.00 94.06 210 ARG A CA 1
ATOM 1631 C C . ARG A 1 210 ? -7.947 0.263 15.822 1.00 94.06 210 ARG A C 1
ATOM 1633 O O . ARG A 1 210 ? -7.743 1.010 14.863 1.00 94.06 210 ARG A O 1
ATOM 1640 N N . CYS A 1 211 ? -7.313 -0.896 15.980 1.00 95.75 211 CYS A N 1
ATOM 1641 C CA . CYS A 1 211 ? -6.309 -1.409 15.050 1.00 95.75 211 CYS A CA 1
ATOM 1642 C C . CYS A 1 211 ? -6.852 -2.636 14.315 1.00 95.75 211 CYS A C 1
ATOM 1644 O O . CYS A 1 211 ? -7.291 -3.598 14.943 1.00 95.75 211 CYS A O 1
ATOM 1646 N N . PHE A 1 212 ? -6.788 -2.625 12.989 1.00 97.06 212 PHE A N 1
ATOM 1647 C CA . PHE A 1 212 ? -7.222 -3.727 12.139 1.00 97.06 212 PHE A CA 1
ATOM 1648 C C . PHE A 1 212 ? -6.037 -4.279 11.365 1.00 97.06 212 PHE A C 1
ATOM 1650 O O . PHE A 1 212 ? -5.274 -3.533 10.754 1.00 97.06 212 PHE A O 1
ATOM 1657 N N . ARG A 1 213 ? -5.908 -5.602 11.355 1.00 96.56 213 ARG A N 1
ATOM 1658 C CA . ARG A 1 213 ? -4.903 -6.330 10.593 1.00 96.56 213 ARG A CA 1
ATOM 1659 C C . ARG A 1 213 ? -5.512 -6.879 9.313 1.00 96.56 213 ARG A C 1
ATOM 1661 O O . ARG A 1 213 ? -6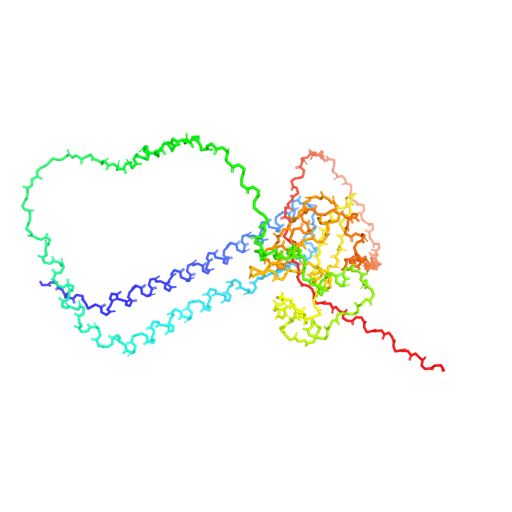.273 -7.848 9.342 1.00 96.56 213 ARG A O 1
ATOM 1668 N N . VAL A 1 214 ? -5.111 -6.297 8.193 1.00 97.31 214 VAL A N 1
ATOM 1669 C CA . VAL A 1 214 ? -5.474 -6.726 6.843 1.00 97.31 214 VAL A CA 1
ATOM 1670 C C . VAL A 1 214 ? -4.543 -7.858 6.414 1.00 97.31 214 VAL A C 1
ATOM 1672 O O . VAL A 1 214 ? -3.325 -7.682 6.315 1.00 97.31 214 VAL A O 1
ATOM 1675 N N . GLN A 1 215 ? -5.106 -9.041 6.176 1.00 97.12 215 GLN A N 1
ATOM 1676 C CA . GLN A 1 215 ? -4.340 -10.220 5.772 1.00 97.12 215 GLN A CA 1
ATOM 1677 C C . GLN A 1 215 ? -4.044 -10.221 4.265 1.00 97.12 215 GLN A C 1
ATOM 1679 O O . GLN A 1 215 ? -4.809 -9.683 3.467 1.00 97.12 215 GLN A O 1
ATOM 1684 N N . ASN A 1 216 ? -2.994 -10.937 3.841 1.00 96.94 216 ASN A N 1
ATOM 1685 C CA . ASN A 1 216 ? -2.699 -11.151 2.414 1.00 96.94 216 ASN A CA 1
ATOM 1686 C C . ASN A 1 216 ? -3.901 -11.702 1.632 1.00 96.94 216 ASN A C 1
ATOM 1688 O O . ASN A 1 216 ? -4.083 -11.370 0.462 1.00 96.94 216 ASN A O 1
ATOM 1692 N N . ARG A 1 217 ? -4.741 -12.522 2.277 1.00 97.81 217 ARG A N 1
ATOM 1693 C CA . ARG A 1 217 ? -5.940 -13.102 1.664 1.00 97.81 217 ARG A CA 1
ATOM 1694 C C . ARG A 1 217 ? -6.906 -12.033 1.142 1.00 97.81 217 ARG A C 1
ATOM 1696 O O . ARG A 1 217 ? -7.346 -12.156 0.001 1.00 97.81 217 ARG A O 1
ATOM 1703 N N . PHE A 1 218 ? -7.113 -10.954 1.900 1.00 98.25 218 PHE A N 1
ATOM 1704 C CA . PHE A 1 218 ? -7.919 -9.807 1.480 1.00 98.25 218 PHE A CA 1
ATOM 1705 C C . PHE A 1 218 ? -7.371 -9.184 0.190 1.00 98.25 218 PHE A C 1
ATOM 1707 O O . PHE A 1 218 ? -8.085 -9.017 -0.795 1.00 98.25 218 PHE A O 1
ATOM 1714 N N . VAL A 1 219 ? -6.065 -8.907 0.154 1.00 97.88 219 VAL A N 1
ATOM 1715 C CA . VAL A 1 219 ? -5.415 -8.295 -1.015 1.00 97.88 219 VAL A CA 1
ATOM 1716 C C . VAL A 1 219 ? -5.511 -9.200 -2.247 1.00 97.88 219 VAL A C 1
ATOM 1718 O O . VAL A 1 219 ? -5.744 -8.727 -3.360 1.00 97.88 219 VAL A O 1
ATOM 1721 N N . ILE A 1 220 ? -5.399 -10.516 -2.056 1.00 97.88 220 ILE A N 1
ATOM 1722 C CA . ILE A 1 220 ? -5.553 -11.502 -3.130 1.00 97.88 220 ILE A CA 1
ATOM 1723 C C . ILE A 1 220 ? -7.007 -11.552 -3.616 1.00 97.88 220 ILE A C 1
ATOM 1725 O O . ILE A 1 220 ? -7.220 -11.622 -4.824 1.00 97.88 220 ILE A O 1
ATOM 1729 N N . LYS A 1 221 ? -8.017 -11.451 -2.742 1.00 97.94 221 LYS A N 1
ATOM 1730 C CA . LYS A 1 221 ? -9.426 -11.325 -3.166 1.00 97.94 221 LYS A CA 1
ATOM 1731 C C . LYS A 1 221 ? -9.663 -10.083 -4.035 1.00 97.94 221 LYS A C 1
ATOM 1733 O O . LYS A 1 221 ? -10.564 -10.100 -4.866 1.00 97.94 221 LYS A O 1
ATOM 1738 N N . CYS A 1 222 ? -8.851 -9.039 -3.887 1.00 97.81 222 CYS A N 1
ATOM 1739 C CA . CYS A 1 222 ? -8.965 -7.800 -4.655 1.00 97.81 222 CYS A CA 1
ATOM 1740 C C . CYS A 1 222 ? -8.245 -7.827 -6.016 1.00 97.81 222 CYS A C 1
ATOM 1742 O O . CYS A 1 222 ? -8.452 -6.9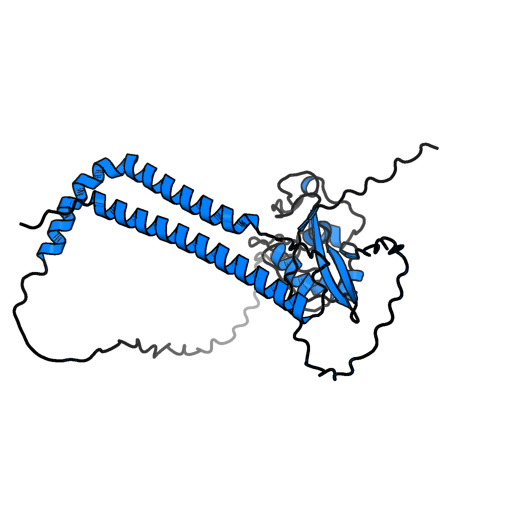25 -6.823 1.00 97.81 222 CYS A O 1
ATOM 1744 N N . HIS A 1 223 ? -7.367 -8.792 -6.313 1.00 97.75 223 HIS A N 1
ATOM 1745 C CA . HIS A 1 223 ? -6.519 -8.679 -7.509 1.00 97.75 223 HIS A CA 1
ATOM 1746 C C . HIS A 1 223 ? -7.279 -8.890 -8.832 1.00 97.75 223 HIS A C 1
ATOM 1748 O O . HIS A 1 223 ? -8.205 -9.701 -8.939 1.00 97.75 223 HIS A O 1
ATOM 1754 N N . ARG A 1 224 ? -6.829 -8.179 -9.871 1.00 96.69 224 ARG A N 1
ATOM 1755 C CA . ARG A 1 224 ? -7.412 -8.205 -11.220 1.00 96.69 224 ARG A CA 1
ATOM 1756 C C . ARG A 1 224 ? -6.518 -8.961 -12.205 1.00 96.69 224 ARG A C 1
ATOM 1758 O O . ARG A 1 224 ? -5.291 -8.963 -12.060 1.00 96.69 224 ARG A O 1
ATOM 1765 N N . GLU A 1 225 ? -7.139 -9.552 -13.225 1.00 94.94 225 GLU A N 1
ATOM 1766 C CA . GLU A 1 225 ? -6.461 -10.227 -14.349 1.00 94.94 225 GLU A CA 1
ATOM 1767 C C . GLU A 1 225 ? -6.118 -9.281 -15.521 1.00 94.94 225 GLU A C 1
ATOM 1769 O O . GLU A 1 225 ? -5.423 -9.682 -16.447 1.00 94.94 225 GLU A O 1
ATOM 1774 N N . SER A 1 226 ? -6.553 -8.015 -15.478 1.00 90.06 226 SER A N 1
ATOM 1775 C CA . SER A 1 226 ? -6.311 -7.042 -16.558 1.00 90.06 226 SER A CA 1
ATOM 1776 C C . SER A 1 226 ? -4.825 -6.891 -16.919 1.00 90.06 226 SER A C 1
ATOM 1778 O O . SER A 1 226 ? -3.955 -7.045 -16.060 1.00 90.06 226 SER A O 1
ATOM 1780 N N . ALA A 1 227 ? -4.545 -6.511 -18.171 1.00 86.12 227 ALA A N 1
ATOM 1781 C CA . ALA A 1 227 ? -3.193 -6.256 -18.678 1.00 86.12 227 ALA A CA 1
ATOM 1782 C C . ALA A 1 227 ? -2.457 -5.163 -17.882 1.00 86.12 227 ALA A C 1
ATOM 1784 O O . ALA A 1 227 ? -1.274 -5.306 -17.587 1.00 86.12 227 ALA A O 1
ATOM 1785 N N . ASP A 1 228 ? -3.179 -4.119 -17.462 1.00 87.56 228 ASP A N 1
ATOM 1786 C CA . ASP A 1 228 ? -2.644 -3.055 -16.594 1.00 87.56 228 ASP A CA 1
ATOM 1787 C C . ASP A 1 228 ? -2.382 -3.545 -15.164 1.00 87.56 228 ASP A C 1
ATOM 1789 O O . ASP A 1 228 ? -1.751 -2.880 -14.341 1.00 87.56 228 ASP A O 1
ATOM 1793 N N . GLY A 1 229 ? -2.922 -4.712 -14.835 1.00 88.12 229 GLY A N 1
ATOM 1794 C CA . GLY A 1 229 ? -2.945 -5.222 -13.496 1.00 88.12 229 GLY A CA 1
ATOM 1795 C C . GLY A 1 229 ? -3.892 -4.446 -12.576 1.00 88.12 229 GLY A C 1
ATOM 1796 O O . GLY A 1 229 ? -5.073 -4.262 -12.863 1.00 88.12 229 GLY A O 1
ATOM 1797 N N . GLY A 1 230 ? -3.390 -4.065 -11.406 1.00 95.38 230 GLY A N 1
ATOM 1798 C CA . GLY A 1 230 ? -4.169 -3.458 -10.328 1.00 95.38 230 GLY A CA 1
ATOM 1799 C C . GLY A 1 230 ? -4.995 -4.408 -9.455 1.00 95.38 230 GLY A C 1
ATOM 1800 O O . GLY A 1 230 ? -4.913 -5.642 -9.551 1.00 95.38 230 GLY A O 1
ATOM 1801 N N . TYR A 1 231 ? -5.771 -3.768 -8.585 1.00 97.62 231 TYR A N 1
ATOM 1802 C CA . TYR A 1 231 ? -6.622 -4.333 -7.546 1.00 97.62 231 TYR A CA 1
ATOM 1803 C C . TYR A 1 231 ? -7.969 -3.603 -7.563 1.00 97.62 231 TYR A C 1
ATOM 1805 O O . TYR A 1 231 ? -7.995 -2.387 -7.686 1.00 97.62 231 TYR A O 1
ATOM 1813 N N . SER A 1 232 ? -9.079 -4.322 -7.456 1.00 97.12 232 SER A N 1
ATOM 1814 C CA . SER A 1 232 ? -10.417 -3.759 -7.269 1.00 97.12 232 SER A CA 1
ATOM 1815 C C . SER A 1 232 ? -10.818 -3.940 -5.809 1.00 97.12 232 SER A C 1
ATOM 1817 O O . SER A 1 232 ? -10.678 -5.040 -5.276 1.00 97.12 232 SER A O 1
ATOM 1819 N N . CYS A 1 233 ? -11.289 -2.890 -5.139 1.00 97.81 233 CYS A N 1
ATOM 1820 C CA . CYS A 1 233 ? -11.666 -2.991 -3.729 1.00 97.81 233 CYS A CA 1
ATOM 1821 C C . CYS A 1 233 ? -12.941 -3.831 -3.561 1.00 97.81 233 CYS A C 1
ATOM 1823 O O . CYS A 1 233 ? -14.011 -3.452 -4.044 1.00 97.81 233 CYS A O 1
ATOM 1825 N N . ILE A 1 234 ? -12.845 -4.964 -2.854 1.00 97.25 234 ILE A N 1
ATOM 1826 C CA . ILE A 1 234 ? -14.017 -5.818 -2.607 1.00 97.25 234 ILE A CA 1
ATOM 1827 C C . ILE A 1 234 ? -15.068 -5.126 -1.734 1.00 97.25 234 ILE A C 1
ATOM 1829 O O . ILE A 1 234 ? -16.257 -5.378 -1.916 1.00 97.25 234 ILE A O 1
ATOM 1833 N N . LEU A 1 235 ? -14.656 -4.226 -0.836 1.00 97.44 235 LEU A N 1
ATOM 1834 C CA . LEU A 1 235 ? -15.574 -3.494 0.035 1.00 97.44 235 LEU A CA 1
ATOM 1835 C C . LEU A 1 235 ? -16.430 -2.514 -0.786 1.00 97.44 235 LEU A C 1
ATOM 1837 O O . LEU A 1 235 ? -17.654 -2.590 -0.718 1.00 97.44 235 LEU A O 1
ATOM 1841 N N . CYS A 1 236 ? -15.825 -1.713 -1.678 1.00 97.12 236 CYS A N 1
ATOM 1842 C CA . CYS A 1 236 ? -16.580 -0.861 -2.611 1.00 97.12 236 CYS A CA 1
ATOM 1843 C C . CYS A 1 236 ? -17.563 -1.658 -3.473 1.00 97.12 236 CYS A C 1
ATOM 1845 O O . CYS A 1 236 ? -18.711 -1.251 -3.636 1.00 97.12 236 CYS A O 1
ATOM 1847 N N . SER A 1 237 ? -17.130 -2.817 -3.987 1.00 95.00 237 SER A N 1
ATOM 1848 C CA . SER A 1 237 ? -17.980 -3.652 -4.843 1.00 95.00 237 SER A CA 1
ATOM 1849 C C . SER A 1 237 ? -19.212 -4.211 -4.122 1.00 95.00 237 SER A C 1
ATOM 1851 O O . SER A 1 237 ? -20.216 -4.498 -4.768 1.00 95.00 237 SER A O 1
ATOM 1853 N N . ARG A 1 238 ? -19.157 -4.358 -2.790 1.00 94.75 238 ARG A N 1
ATOM 1854 C CA . ARG A 1 238 ? -20.291 -4.808 -1.969 1.00 94.75 238 ARG A CA 1
ATOM 1855 C C . ARG A 1 238 ? -21.194 -3.660 -1.527 1.00 94.75 238 ARG A C 1
ATOM 1857 O O . ARG A 1 238 ? -22.391 -3.873 -1.381 1.00 94.7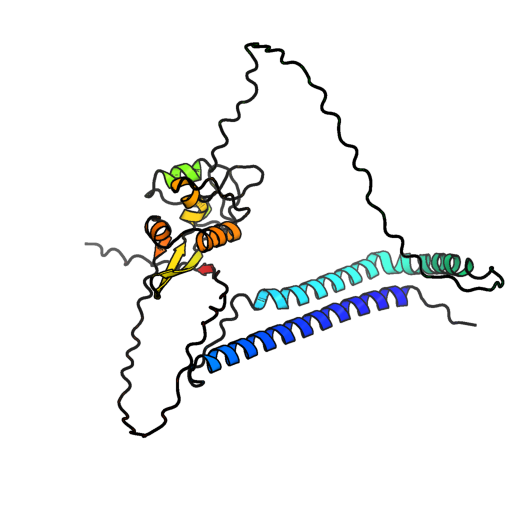5 238 ARG A O 1
ATOM 1864 N N . ALA A 1 239 ? -20.629 -2.473 -1.322 1.00 91.69 239 ALA A N 1
ATOM 1865 C CA . ALA A 1 239 ? -21.348 -1.292 -0.849 1.00 91.69 239 ALA A CA 1
ATOM 1866 C C . ALA A 1 239 ? -22.178 -0.583 -1.940 1.00 91.69 239 ALA A C 1
ATOM 1868 O O . ALA A 1 239 ? -22.740 0.475 -1.675 1.00 91.69 239 ALA A O 1
ATOM 1869 N N . ASP A 1 240 ? -22.224 -1.125 -3.167 1.00 86.75 240 ASP A N 1
ATOM 1870 C CA . ASP A 1 240 ? -22.806 -0.471 -4.356 1.00 86.75 240 ASP A CA 1
ATOM 1871 C C . ASP A 1 240 ? -22.241 0.950 -4.591 1.00 86.75 240 ASP A C 1
ATOM 1873 O O . ASP A 1 240 ? -22.849 1.810 -5.224 1.00 86.75 240 ASP A O 1
ATOM 1877 N N . ALA A 1 241 ? -21.034 1.210 -4.072 1.00 84.62 241 ALA A N 1
ATOM 1878 C CA . ALA A 1 241 ? -20.375 2.516 -4.088 1.00 84.62 241 ALA A CA 1
ATOM 1879 C C . ALA A 1 241 ? -19.605 2.778 -5.398 1.00 84.62 241 ALA A C 1
ATOM 1881 O O . ALA A 1 241 ? -18.797 3.704 -5.487 1.00 84.62 241 ALA A O 1
ATOM 1882 N N . GLY A 1 242 ? -19.849 1.957 -6.420 1.00 86.06 242 GLY A N 1
ATOM 1883 C CA . GLY A 1 242 ? -19.047 1.900 -7.632 1.00 86.06 242 GLY A CA 1
ATOM 1884 C C . GLY A 1 242 ? -17.743 1.121 -7.449 1.00 86.06 242 GLY A C 1
ATOM 1885 O O . GLY A 1 242 ? -17.343 0.723 -6.357 1.00 86.06 242 GLY A O 1
ATOM 1886 N N . GLU A 1 243 ? -17.080 0.861 -8.567 1.00 90.69 243 GLU A N 1
ATOM 1887 C CA . GLU A 1 243 ? -15.852 0.076 -8.604 1.00 90.69 243 GLU A CA 1
ATOM 1888 C C . GLU A 1 243 ? -14.636 0.990 -8.444 1.00 90.69 243 GLU A C 1
ATOM 1890 O O . GLU A 1 243 ? -14.311 1.776 -9.337 1.00 90.69 243 GLU A O 1
ATOM 1895 N N . THR A 1 244 ? -13.926 0.865 -7.323 1.00 95.69 244 THR A N 1
ATOM 1896 C CA . THR A 1 244 ? -12.640 1.547 -7.141 1.00 95.69 244 THR A CA 1
ATOM 1897 C C . THR A 1 244 ? -11.495 0.620 -7.521 1.00 95.69 244 THR A C 1
ATOM 1899 O O . THR A 1 244 ? -11.325 -0.452 -6.933 1.00 95.69 244 THR A O 1
ATOM 1902 N N . VAL A 1 245 ? -10.681 1.055 -8.488 1.00 96.12 245 VAL A N 1
ATOM 1903 C CA . VAL A 1 245 ? -9.484 0.337 -8.940 1.00 96.12 245 VAL A CA 1
ATOM 1904 C C . VAL A 1 245 ? -8.222 1.037 -8.439 1.00 96.12 245 VAL A C 1
ATOM 1906 O O . VAL A 1 245 ? -7.972 2.204 -8.731 1.00 96.12 245 VAL A O 1
ATOM 1909 N N . CYS A 1 246 ? -7.389 0.288 -7.727 1.00 96.88 246 CYS A N 1
ATOM 1910 C CA . CYS A 1 246 ? -6.093 0.698 -7.209 1.00 96.88 246 CYS A CA 1
ATOM 1911 C C . CYS A 1 246 ? -4.965 0.114 -8.076 1.00 96.88 246 CYS A C 1
ATOM 1913 O O . CYS A 1 246 ? -5.025 -1.046 -8.489 1.00 96.88 246 CYS A O 1
ATOM 1915 N N . GLY A 1 247 ? -3.921 0.901 -8.350 1.00 95.94 247 GLY A N 1
ATOM 1916 C CA . GLY A 1 247 ? -2.807 0.468 -9.208 1.00 95.94 247 GLY A CA 1
ATOM 1917 C C . GLY A 1 247 ? -1.923 -0.614 -8.576 1.00 95.94 247 GLY A C 1
ATOM 1918 O O . GLY A 1 247 ? -1.481 -1.539 -9.257 1.00 95.94 247 GLY A O 1
ATOM 1919 N N . ASP A 1 248 ? -1.711 -0.541 -7.263 1.00 96.00 248 ASP A N 1
ATOM 1920 C CA . ASP A 1 248 ? -0.874 -1.467 -6.503 1.00 96.00 248 ASP A CA 1
ATOM 1921 C C . ASP A 1 248 ? -1.467 -1.783 -5.114 1.00 96.00 248 ASP A C 1
ATOM 1923 O O . ASP A 1 248 ? -2.556 -1.326 -4.755 1.00 96.00 248 ASP A O 1
ATOM 1927 N N . VAL A 1 249 ? -0.754 -2.612 -4.342 1.00 96.06 249 VAL A N 1
ATOM 1928 C CA . VAL A 1 249 ? -1.180 -3.040 -3.000 1.00 96.06 249 VAL A CA 1
ATOM 1929 C C . VAL A 1 249 ? -1.219 -1.860 -2.031 1.00 96.06 249 VAL A C 1
ATOM 1931 O O . VAL A 1 249 ? -2.165 -1.742 -1.262 1.00 96.06 249 VAL A O 1
ATOM 1934 N N . LYS A 1 250 ? -0.230 -0.959 -2.082 1.00 95.00 250 LYS A N 1
ATOM 1935 C CA . LYS A 1 250 ? -0.177 0.212 -1.195 1.00 95.00 250 LYS A CA 1
ATOM 1936 C C . LYS A 1 250 ? -1.371 1.134 -1.440 1.00 95.00 250 LYS A C 1
ATOM 1938 O O . LYS A 1 250 ? -2.051 1.531 -0.503 1.00 95.00 250 LYS A O 1
ATOM 1943 N N . ALA A 1 251 ? -1.694 1.405 -2.703 1.00 96.12 251 ALA A N 1
ATOM 1944 C CA . ALA A 1 251 ? -2.871 2.170 -3.088 1.00 96.12 251 ALA A CA 1
ATOM 1945 C C . ALA A 1 251 ? -4.169 1.507 -2.605 1.00 96.12 251 ALA A C 1
ATOM 1947 O O . ALA A 1 251 ? -5.056 2.218 -2.141 1.00 96.12 251 ALA A O 1
ATOM 1948 N N . LEU A 1 252 ? -4.265 0.172 -2.662 1.00 97.62 252 LEU A N 1
ATOM 1949 C CA . LEU A 1 252 ? -5.408 -0.569 -2.123 1.00 97.62 252 LEU A CA 1
ATOM 1950 C C . LEU A 1 252 ? -5.532 -0.402 -0.604 1.00 97.62 252 LEU A C 1
ATOM 1952 O O . LEU A 1 252 ? -6.602 -0.040 -0.127 1.00 97.62 252 LEU A O 1
ATOM 1956 N N . ILE A 1 253 ? -4.458 -0.636 0.154 1.00 97.56 253 ILE A N 1
ATOM 1957 C CA . ILE A 1 253 ? -4.473 -0.515 1.621 1.00 97.56 253 ILE A CA 1
ATOM 1958 C C . ILE A 1 253 ? -4.812 0.916 2.042 1.00 97.56 253 ILE A C 1
ATOM 1960 O O . ILE A 1 253 ? -5.666 1.123 2.905 1.00 97.56 253 ILE A O 1
ATOM 1964 N N . ARG A 1 254 ? -4.221 1.912 1.378 1.00 95.56 254 ARG A N 1
ATOM 1965 C CA . ARG A 1 254 ? -4.534 3.321 1.606 1.00 95.56 254 ARG A CA 1
ATOM 1966 C C . ARG A 1 254 ? -5.993 3.650 1.316 1.00 95.56 254 ARG A C 1
ATOM 1968 O O . ARG A 1 254 ? -6.597 4.392 2.083 1.00 95.56 254 ARG A O 1
ATOM 1975 N N . HIS A 1 255 ? -6.544 3.140 0.219 1.00 97.31 255 HIS A N 1
ATOM 1976 C CA . HIS A 1 255 ? -7.947 3.331 -0.135 1.00 97.31 255 HIS A CA 1
ATOM 1977 C C . HIS A 1 255 ? -8.868 2.717 0.928 1.00 97.31 255 HIS A C 1
ATOM 1979 O O . HIS A 1 255 ? -9.733 3.411 1.451 1.00 97.31 255 HIS A O 1
ATOM 1985 N N . VAL A 1 256 ? -8.601 1.477 1.352 1.00 97.56 256 VAL A N 1
ATOM 1986 C CA . VAL A 1 256 ? -9.334 0.822 2.448 1.00 97.56 256 VAL A CA 1
ATOM 1987 C C . VAL A 1 256 ? -9.281 1.646 3.732 1.00 97.56 256 VAL A C 1
ATOM 1989 O O . VAL A 1 256 ? -10.302 1.892 4.368 1.00 97.56 256 VAL A O 1
ATOM 1992 N N . TRP A 1 257 ? -8.103 2.147 4.091 1.00 96.38 257 TRP A N 1
ATOM 1993 C CA . TRP A 1 257 ? -7.940 2.972 5.281 1.00 96.38 257 TRP A CA 1
ATOM 1994 C C . TRP A 1 257 ? -8.622 4.347 5.179 1.00 96.38 257 TRP A C 1
ATOM 1996 O O . TRP A 1 257 ? -9.060 4.882 6.195 1.00 96.38 257 TRP A O 1
ATOM 2006 N N . MET A 1 258 ? -8.729 4.945 3.996 1.00 96.25 258 MET A N 1
ATOM 2007 C CA . MET A 1 258 ? -9.328 6.274 3.839 1.00 96.25 258 MET A CA 1
ATOM 2008 C C . MET A 1 258 ? -10.849 6.220 3.686 1.00 96.25 258 MET A C 1
ATOM 2010 O O . MET A 1 258 ? -11.533 7.037 4.301 1.00 96.25 258 MET A O 1
ATOM 2014 N N . ASP A 1 259 ? -11.354 5.259 2.916 1.00 96.94 259 ASP A N 1
ATOM 2015 C CA . ASP A 1 259 ? -12.711 5.312 2.368 1.00 96.94 259 ASP A CA 1
ATOM 2016 C C . ASP A 1 259 ? -13.683 4.327 3.028 1.00 96.94 259 ASP A C 1
ATOM 2018 O O . ASP A 1 259 ? -14.887 4.548 2.948 1.00 96.94 259 ASP A O 1
ATOM 2022 N N . HIS A 1 260 ? -13.183 3.302 3.727 1.00 97.44 260 HIS A N 1
ATOM 2023 C CA . HIS A 1 260 ? -14.031 2.326 4.419 1.00 97.44 260 HIS A CA 1
ATOM 2024 C C . HIS A 1 260 ? -14.079 2.561 5.921 1.00 97.44 260 HIS A C 1
ATOM 2026 O O . HIS A 1 260 ? -13.054 2.868 6.531 1.00 97.44 260 HIS A O 1
ATOM 2032 N N . ASP A 1 261 ? -15.255 2.462 6.530 1.00 96.81 261 ASP A N 1
ATOM 2033 C CA . ASP A 1 261 ? -15.434 2.702 7.963 1.00 96.81 261 ASP A CA 1
ATOM 2034 C C . ASP A 1 261 ? -15.113 1.463 8.814 1.00 96.81 261 ASP A C 1
ATOM 2036 O O . ASP A 1 261 ? -14.687 0.423 8.321 1.00 96.81 261 ASP A O 1
ATOM 2040 N N . VAL A 1 262 ? -15.244 1.593 10.133 1.00 97.31 262 VAL A N 1
ATOM 2041 C CA . VAL A 1 262 ? -14.956 0.485 11.049 1.00 97.31 262 VAL A CA 1
ATOM 2042 C C . VAL A 1 262 ? -15.955 -0.664 10.895 1.00 97.31 262 VAL A C 1
ATOM 2044 O O . VAL A 1 262 ? -15.541 -1.820 10.944 1.00 97.31 262 VAL A O 1
ATOM 2047 N N . GLY A 1 263 ? -17.233 -0.368 10.644 1.00 97.19 263 GLY A N 1
ATOM 2048 C CA . GLY A 1 263 ? -18.261 -1.394 10.479 1.00 97.19 263 GLY A CA 1
ATOM 2049 C C . GLY A 1 263 ? -18.014 -2.266 9.248 1.00 97.19 263 GLY A C 1
ATOM 2050 O O . GLY A 1 263 ? -18.144 -3.485 9.313 1.00 97.19 263 GLY A O 1
ATOM 2051 N N . GLU A 1 264 ? -17.585 -1.675 8.134 1.00 97.38 264 GLU A N 1
ATOM 2052 C CA . GLU A 1 264 ? -17.221 -2.420 6.926 1.00 97.38 264 GLU A CA 1
ATOM 2053 C C . GLU A 1 264 ? -15.989 -3.309 7.132 1.00 97.38 264 GLU A C 1
ATOM 2055 O O . GLU A 1 264 ? -15.940 -4.424 6.608 1.00 97.38 264 GLU A O 1
ATOM 2060 N N . LEU A 1 265 ? -15.004 -2.841 7.908 1.00 97.50 265 LEU A N 1
ATOM 2061 C CA . LEU A 1 265 ? -13.801 -3.613 8.226 1.00 97.50 265 LEU A CA 1
ATOM 2062 C C . LEU A 1 265 ? -14.101 -4.797 9.152 1.00 97.50 265 LEU A C 1
ATOM 2064 O O . LEU A 1 265 ? -13.522 -5.860 8.961 1.00 97.50 265 LEU A O 1
ATOM 2068 N N . GLU A 1 266 ? -15.011 -4.645 10.117 1.00 97.31 266 GLU A N 1
ATOM 2069 C CA . GLU A 1 266 ? -15.455 -5.737 10.999 1.00 97.31 266 GLU A CA 1
ATOM 2070 C C . GLU A 1 266 ? -16.196 -6.851 10.250 1.00 97.31 266 GLU A C 1
ATOM 2072 O O . GLU A 1 266 ? -16.144 -8.015 10.650 1.00 97.31 266 GLU A O 1
ATOM 2077 N N . LEU A 1 267 ? -16.904 -6.498 9.175 1.00 97.12 267 LEU A N 1
ATOM 2078 C CA . LEU A 1 267 ? -17.676 -7.446 8.373 1.00 97.12 267 LEU A CA 1
ATOM 2079 C C . LEU A 1 267 ? -16.805 -8.283 7.427 1.00 97.12 267 LEU A C 1
ATOM 2081 O O . LEU A 1 267 ? -17.269 -9.313 6.932 1.00 97.12 267 LEU A O 1
ATOM 2085 N N . GLU A 1 268 ? -15.565 -7.873 7.146 1.00 97.69 268 GLU A N 1
ATOM 2086 C CA . GLU A 1 268 ? -14.665 -8.635 6.281 1.00 97.69 268 GLU A CA 1
ATOM 2087 C C . GLU A 1 268 ? -13.805 -9.615 7.082 1.00 97.69 268 GLU A C 1
ATOM 2089 O O . GLU A 1 268 ? -12.892 -9.237 7.804 1.00 97.69 268 GLU A O 1
ATOM 2094 N N . GLU A 1 269 ? -14.031 -10.910 6.864 1.00 96.88 269 GLU A N 1
ATOM 2095 C CA . GLU A 1 269 ? -13.374 -12.000 7.603 1.00 96.88 269 GLU A CA 1
ATOM 2096 C C . GLU A 1 269 ? -11.835 -12.010 7.491 1.00 96.88 269 GLU A C 1
ATOM 2098 O O . GLU A 1 269 ? -11.137 -12.491 8.388 1.00 96.88 269 GLU A O 1
ATOM 2103 N N . ASP A 1 270 ? -11.288 -11.468 6.398 1.00 97.50 270 ASP A N 1
ATOM 2104 C CA . ASP A 1 270 ? -9.840 -11.366 6.181 1.00 97.50 270 ASP A CA 1
ATOM 2105 C C . ASP A 1 270 ? -9.216 -10.104 6.809 1.00 97.50 270 ASP A C 1
ATOM 2107 O O . ASP A 1 270 ? -8.001 -9.889 6.700 1.00 97.50 270 ASP A O 1
ATOM 2111 N N . VAL A 1 271 ? -10.027 -9.268 7.458 1.00 97.62 271 VAL A N 1
ATOM 2112 C CA . VAL A 1 271 ? -9.614 -8.089 8.218 1.00 97.62 271 VAL A CA 1
ATOM 2113 C C . VAL A 1 271 ? -9.939 -8.344 9.687 1.00 97.62 271 VAL A C 1
ATOM 2115 O O . VAL A 1 271 ? -11.075 -8.275 10.132 1.00 97.62 271 VAL A O 1
ATOM 2118 N N . GLY A 1 272 ? -8.916 -8.686 10.468 1.00 96.69 272 GLY A N 1
ATOM 2119 C CA . GLY A 1 272 ? -9.098 -8.995 11.885 1.00 96.69 272 GLY A CA 1
ATOM 2120 C C . GLY A 1 272 ? -8.819 -7.782 12.757 1.00 96.69 272 GLY A C 1
ATOM 2121 O O . GLY A 1 272 ? -7.739 -7.205 12.652 1.00 96.69 272 GLY A O 1
ATOM 2122 N N . GLU A 1 273 ? -9.722 -7.432 13.669 1.00 96.38 273 GLU A N 1
ATOM 2123 C CA . GLU A 1 273 ? -9.400 -6.453 14.706 1.00 96.38 273 GLU A CA 1
ATOM 2124 C C . GLU A 1 273 ? -8.312 -7.010 15.635 1.00 96.38 273 GLU A C 1
ATOM 2126 O O . GLU A 1 273 ? -8.451 -8.066 16.265 1.00 96.38 273 GLU A O 1
ATOM 2131 N N . LEU A 1 274 ? -7.205 -6.282 15.735 1.00 93.62 274 LEU A N 1
ATOM 2132 C CA . LEU A 1 274 ? -6.226 -6.492 16.779 1.00 93.62 274 LEU A CA 1
ATOM 2133 C C . LEU A 1 274 ? -6.748 -5.789 18.021 1.00 93.62 274 LEU A C 1
ATOM 2135 O O . LEU A 1 274 ? -6.470 -4.614 18.258 1.00 93.62 274 LEU A O 1
ATOM 2139 N N . VAL A 1 275 ? -7.477 -6.545 18.842 1.00 88.25 275 VAL A N 1
ATOM 2140 C CA . VAL A 1 275 ? -7.677 -6.169 20.238 1.00 88.25 275 VAL A CA 1
ATOM 2141 C C . VAL A 1 275 ? -6.291 -6.185 20.857 1.00 88.25 275 VAL A C 1
ATOM 2143 O O . VAL A 1 275 ? -5.788 -7.242 21.258 1.00 88.25 275 VAL A O 1
ATOM 2146 N N . GLU A 1 276 ? -5.639 -5.022 20.872 1.00 80.25 276 GLU A N 1
ATOM 2147 C CA . GLU A 1 276 ? -4.434 -4.814 21.644 1.00 80.25 276 GLU A CA 1
ATOM 2148 C C . GLU A 1 276 ? -4.848 -5.181 23.060 1.00 80.25 276 GLU A C 1
ATOM 2150 O O . GLU A 1 276 ? -5.585 -4.458 23.734 1.00 80.25 276 GLU A O 1
ATOM 2155 N N . LYS A 1 277 ? -4.460 -6.387 23.492 1.00 61.59 277 LYS A N 1
ATOM 2156 C CA . LYS A 1 277 ? -4.506 -6.731 24.898 1.00 61.59 277 LYS A CA 1
ATOM 2157 C C . LYS A 1 277 ? -3.582 -5.705 25.484 1.00 61.59 277 LYS A C 1
ATOM 2159 O O . LYS A 1 277 ? -2.371 -5.898 25.423 1.00 61.59 277 LYS A O 1
ATOM 2164 N N . VAL A 1 278 ? -4.164 -4.618 25.987 1.00 53.69 278 VAL A N 1
ATOM 2165 C CA . VAL A 1 278 ? -3.503 -3.679 26.860 1.00 53.69 278 VAL A CA 1
ATOM 2166 C C . VAL A 1 278 ? -2.923 -4.609 27.895 1.00 53.69 278 VAL A C 1
ATOM 2168 O O . VAL A 1 278 ? -3.627 -5.134 28.760 1.00 53.69 278 VAL A O 1
ATOM 2171 N N . HIS A 1 279 ? -1.641 -4.929 27.739 1.00 47.41 279 HIS A N 1
ATOM 2172 C CA . HIS A 1 279 ? -0.855 -5.385 28.839 1.00 47.41 279 HIS A CA 1
ATOM 2173 C C . HIS A 1 279 ? -0.951 -4.174 29.735 1.00 47.41 279 HIS A C 1
ATOM 2175 O O . HIS A 1 279 ? -0.212 -3.201 29.608 1.00 47.41 279 HIS A O 1
ATOM 2181 N N . SER A 1 280 ? -1.946 -4.227 30.618 1.00 43.72 280 SER A N 1
ATOM 2182 C CA . SER A 1 280 ? -1.909 -3.662 31.932 1.00 43.72 280 SER A CA 1
ATOM 2183 C C . SER A 1 280 ? -0.642 -4.248 32.536 1.00 43.72 280 SER A C 1
ATOM 2185 O O . SER A 1 280 ? -0.681 -5.182 33.336 1.00 43.72 280 SER A O 1
ATOM 2187 N N . GLN A 1 281 ? 0.512 -3.748 32.084 1.00 46.84 281 GLN A N 1
ATOM 2188 C CA . GLN A 1 281 ? 1.698 -3.670 32.881 1.00 46.84 281 GLN A CA 1
ATOM 2189 C C . GLN A 1 281 ? 1.189 -2.925 34.085 1.00 46.84 281 GLN A C 1
ATOM 2191 O O . GLN A 1 281 ? 0.953 -1.714 34.045 1.00 46.84 281 GLN A O 1
ATOM 2196 N N . ARG A 1 282 ? 0.842 -3.742 35.079 1.00 46.53 282 ARG A N 1
ATOM 2197 C CA . ARG A 1 282 ? 0.479 -3.356 36.414 1.00 46.53 282 ARG A CA 1
ATOM 2198 C C . ARG A 1 282 ? 1.341 -2.161 36.731 1.00 46.53 282 ARG A C 1
ATOM 2200 O O . ARG A 1 282 ? 2.537 -2.288 36.982 1.00 46.53 282 ARG A O 1
ATOM 2207 N N . ARG A 1 283 ? 0.707 -0.999 36.752 1.00 52.78 283 ARG A N 1
ATOM 2208 C CA . ARG A 1 283 ? 1.197 0.138 37.505 1.00 52.78 283 ARG A CA 1
ATOM 2209 C C . ARG A 1 283 ? 0.958 -0.185 38.987 1.00 52.78 283 ARG A C 1
ATOM 2211 O O . ARG A 1 283 ? 0.307 0.567 39.692 1.00 52.78 283 ARG A O 1
ATOM 2218 N N . ASP A 1 284 ? 1.480 -1.332 39.434 1.00 44.22 284 ASP A N 1
ATOM 2219 C CA . ASP A 1 284 ? 1.806 -1.626 40.825 1.00 44.22 284 ASP A CA 1
ATOM 2220 C C . ASP A 1 284 ? 3.135 -0.927 41.089 1.00 44.22 284 ASP A C 1
ATOM 2222 O O . ASP A 1 284 ? 4.224 -1.492 41.102 1.00 44.22 284 ASP A O 1
ATOM 2226 N N . SER A 1 285 ? 3.042 0.385 41.172 1.00 47.19 285 SER A N 1
ATOM 2227 C CA . SER A 1 285 ? 4.014 1.270 41.790 1.00 47.19 285 SER A CA 1
ATOM 2228 C C . SER A 1 285 ? 3.139 2.450 42.179 1.00 47.19 285 SER A C 1
ATOM 2230 O O . SER A 1 285 ? 2.839 3.316 41.367 1.00 47.19 285 SER A O 1
ATOM 2232 N N . GLY A 1 286 ? 2.450 2.347 43.306 1.00 48.53 286 GLY A N 1
ATOM 2233 C CA . GLY A 1 286 ? 3.127 2.422 44.587 1.00 48.53 286 GLY A CA 1
ATOM 2234 C C . GLY A 1 286 ? 3.032 3.879 45.009 1.00 48.53 286 GLY A C 1
ATOM 2235 O O . GLY A 1 286 ? 3.479 4.779 44.308 1.00 48.53 286 GLY A O 1
ATOM 2236 N N . MET A 1 287 ? 2.328 4.081 46.109 1.00 51.44 287 MET A N 1
ATOM 2237 C CA . MET A 1 287 ? 2.007 5.358 46.719 1.00 51.44 287 MET A CA 1
ATOM 2238 C C . MET A 1 287 ? 3.190 6.336 46.747 1.00 51.44 287 MET A C 1
ATOM 2240 O O . MET A 1 287 ? 4.267 5.994 47.220 1.00 51.44 287 MET A O 1
ATOM 2244 N N . SER A 1 288 ? 2.924 7.598 46.422 1.00 40.91 288 SER A N 1
ATOM 2245 C CA . SER A 1 288 ? 3.381 8.699 47.272 1.00 40.91 288 SER A CA 1
ATOM 2246 C C . SER A 1 288 ? 2.457 9.894 47.073 1.00 40.91 288 SER A C 1
ATOM 2248 O O . SER A 1 288 ? 2.548 10.631 46.092 1.00 40.91 288 SER A O 1
ATOM 2250 N N . PHE A 1 289 ? 1.538 10.050 48.025 1.00 48.44 289 PHE A N 1
ATOM 2251 C CA . PHE A 1 289 ? 0.901 11.322 48.315 1.00 48.44 289 PHE A CA 1
ATOM 2252 C C . PHE A 1 289 ? 1.999 12.348 48.609 1.00 48.44 289 PHE A C 1
ATOM 2254 O O . PHE A 1 289 ? 2.715 12.224 49.598 1.00 48.44 289 PHE A O 1
ATOM 2261 N N . SER A 1 290 ? 2.101 13.383 47.787 1.00 44.91 290 SER A N 1
ATOM 2262 C CA . SER A 1 290 ? 2.564 14.678 48.265 1.00 44.91 290 SER A CA 1
ATOM 2263 C C . SER A 1 290 ? 1.524 15.700 47.848 1.00 44.91 290 SER A C 1
ATOM 2265 O O . SER A 1 290 ? 1.404 16.056 46.675 1.00 44.91 290 SER A O 1
ATOM 2267 N N . GLU A 1 291 ? 0.732 16.122 48.828 1.00 50.38 291 GLU A N 1
ATOM 2268 C CA . GLU A 1 291 ? -0.083 17.319 48.738 1.00 50.38 291 GLU A CA 1
ATOM 2269 C C . GLU A 1 291 ? 0.800 18.480 48.278 1.00 50.38 291 GLU A C 1
ATOM 2271 O O . GLU A 1 291 ? 1.818 18.793 48.895 1.00 50.38 291 GLU A O 1
ATOM 2276 N N . SER A 1 292 ? 0.418 19.150 47.199 1.00 46.03 292 SER A N 1
ATOM 2277 C CA . SER A 1 292 ? 0.892 20.503 46.941 1.00 46.03 292 SER A CA 1
ATOM 2278 C C . SER A 1 292 ? -0.212 21.302 46.281 1.00 46.03 292 SER A C 1
ATOM 2280 O O . SER A 1 292 ? -0.680 21.037 45.176 1.00 46.03 292 SER A O 1
ATOM 2282 N N . ARG A 1 293 ? -0.672 22.252 47.087 1.00 52.31 293 ARG A N 1
ATOM 2283 C CA . ARG A 1 293 ? -1.719 23.224 46.836 1.00 52.31 293 ARG A CA 1
ATOM 2284 C C . ARG A 1 293 ? -1.348 24.133 45.667 1.00 52.31 293 ARG A C 1
ATOM 2286 O O . ARG A 1 293 ? -0.249 24.669 45.622 1.00 52.31 293 ARG A O 1
ATOM 2293 N N . GLY A 1 294 ? -2.363 24.431 44.861 1.00 50.84 294 GLY A N 1
ATOM 2294 C CA . GLY A 1 294 ? -2.520 25.729 44.215 1.00 50.84 294 GLY A CA 1
ATOM 2295 C C . GLY A 1 294 ? -1.949 25.844 42.808 1.00 50.84 294 GLY A C 1
ATOM 2296 O O . GLY A 1 294 ? -0.753 25.997 42.632 1.00 50.84 294 GLY A O 1
ATOM 2297 N N . SER A 1 295 ? -2.835 25.924 41.814 1.00 46.88 295 SER A N 1
ATOM 2298 C CA . SER A 1 295 ? -2.847 27.056 40.878 1.00 46.88 295 SER A CA 1
ATOM 2299 C C . SER A 1 295 ? -4.062 26.942 39.959 1.00 46.88 295 SER A C 1
ATOM 2301 O O . SER A 1 295 ? -4.132 26.083 39.084 1.00 46.88 295 SER A O 1
ATOM 2303 N N . ARG A 1 296 ? -5.051 27.813 40.183 1.00 54.06 296 ARG A N 1
ATOM 2304 C CA . ARG A 1 296 ? -6.166 28.044 39.261 1.00 54.06 296 ARG A CA 1
ATOM 2305 C C . ARG A 1 296 ? -5.661 28.946 38.139 1.00 54.06 296 ARG A C 1
ATOM 2307 O O . ARG A 1 296 ? -5.482 30.137 38.384 1.00 54.06 296 ARG A O 1
ATOM 2314 N N . ARG A 1 297 ? -5.481 28.422 36.924 1.00 48.84 297 ARG A N 1
ATOM 2315 C CA . ARG A 1 297 ? -5.521 29.236 35.700 1.00 48.84 297 ARG A CA 1
ATOM 2316 C C . ARG A 1 297 ? -6.273 28.505 34.595 1.00 48.84 297 ARG A C 1
ATOM 2318 O O . ARG A 1 297 ? -6.173 27.296 34.434 1.00 48.84 297 ARG A O 1
ATOM 2325 N N . SER A 1 298 ? -7.093 29.302 33.937 1.00 54.38 298 SER A N 1
ATOM 2326 C CA . SER A 1 298 ? -8.226 28.981 33.086 1.00 54.38 298 SER A CA 1
ATOM 2327 C C . SER A 1 298 ? -7.825 28.230 31.818 1.00 54.38 298 SER A C 1
ATOM 2329 O O . SER A 1 298 ? -6.886 28.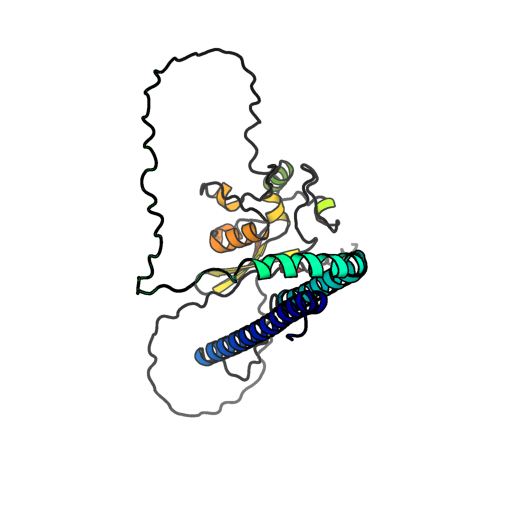631 31.134 1.00 54.38 298 SER A O 1
ATOM 2331 N N . ALA A 1 299 ? -8.571 27.174 31.492 1.00 43.16 299 ALA A N 1
ATOM 2332 C CA . ALA A 1 299 ? -8.428 26.420 30.254 1.00 43.16 299 ALA A CA 1
ATOM 2333 C C . ALA A 1 299 ? -9.188 27.123 29.118 1.00 43.16 299 ALA A C 1
ATOM 2335 O O . ALA A 1 299 ? -10.408 27.280 29.177 1.00 43.16 299 ALA A O 1
ATOM 2336 N N . SER A 1 300 ? -8.462 27.549 28.087 1.00 50.19 300 SER A N 1
ATOM 2337 C CA . SER A 1 300 ? -9.021 27.969 26.806 1.00 50.19 300 SER A CA 1
ATOM 2338 C C . SER A 1 300 ? -9.223 26.739 25.918 1.00 50.19 300 SER A C 1
ATOM 2340 O O . SER A 1 300 ? -8.277 26.045 25.550 1.00 50.19 300 SER A O 1
ATOM 2342 N N . LEU A 1 301 ? -10.484 26.469 25.578 1.00 47.75 301 LEU A N 1
ATOM 2343 C CA . LEU A 1 301 ? -10.895 25.448 24.617 1.00 47.75 301 LEU A CA 1
ATOM 2344 C C . LEU A 1 301 ? -10.545 25.924 23.198 1.00 47.75 301 LEU A C 1
ATOM 2346 O O . LEU A 1 301 ? -11.361 26.532 22.511 1.00 47.75 301 LEU A O 1
ATOM 2350 N N . GLY A 1 302 ? -9.299 25.711 22.780 1.00 45.34 302 GLY A N 1
ATOM 2351 C CA . GLY A 1 302 ? -8.887 25.892 21.389 1.00 45.34 302 GLY A CA 1
ATOM 2352 C C . GLY A 1 302 ? -9.246 24.658 20.547 1.00 45.34 302 GLY A C 1
ATOM 2353 O O . GLY A 1 302 ? -9.068 23.535 21.025 1.00 45.34 302 GLY A O 1
ATOM 2354 N N . PRO A 1 303 ? -9.727 24.819 19.299 1.00 47.56 303 PRO A N 1
ATOM 2355 C CA . PRO A 1 303 ? -10.062 23.698 18.429 1.00 47.56 303 PRO A CA 1
ATOM 2356 C C . PRO A 1 303 ? -8.795 22.913 18.076 1.00 47.56 303 PRO A C 1
ATOM 2358 O O . PRO A 1 303 ? -7.878 23.416 17.422 1.00 47.56 303 PRO A O 1
ATOM 2361 N N . SER A 1 304 ? -8.746 21.668 18.543 1.00 41.62 304 SER A N 1
ATOM 2362 C CA . SER A 1 304 ? -7.616 20.765 18.361 1.00 41.62 304 SER A CA 1
ATOM 2363 C C . SER A 1 304 ? -7.522 20.346 16.894 1.00 4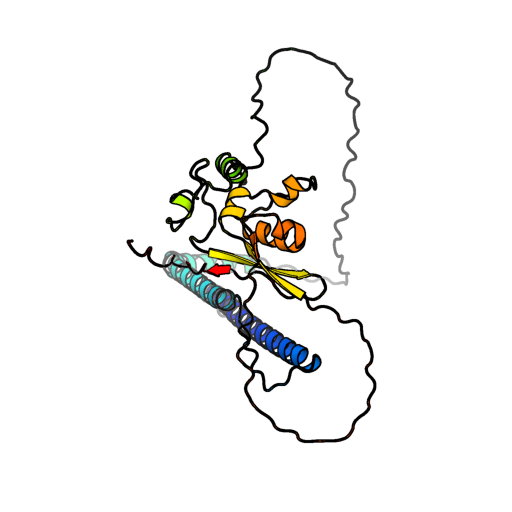1.62 304 SER A C 1
ATOM 2365 O O . SER A 1 304 ? -8.308 19.532 16.410 1.00 41.62 304 SER A O 1
ATOM 2367 N N . ARG A 1 305 ? -6.567 20.922 16.156 1.00 44.84 305 ARG A N 1
ATOM 2368 C CA . ARG A 1 305 ? -6.223 20.454 14.810 1.00 44.84 305 ARG A CA 1
ATOM 2369 C C . ARG A 1 305 ? -5.538 19.096 14.952 1.00 44.84 305 ARG A C 1
ATOM 2371 O O . ARG A 1 305 ? -4.364 19.026 15.315 1.00 44.84 305 ARG A O 1
ATOM 2378 N N . ARG A 1 306 ? -6.298 18.020 14.712 1.00 45.69 306 ARG A N 1
ATOM 2379 C CA . ARG A 1 306 ? -5.795 16.642 14.657 1.00 45.69 306 ARG A CA 1
ATOM 2380 C C . ARG A 1 306 ? -4.660 16.577 13.634 1.00 45.69 306 ARG A C 1
ATOM 2382 O O . ARG A 1 306 ? -4.872 16.729 12.435 1.00 45.69 306 ARG A O 1
ATOM 2389 N N . GLY A 1 307 ? -3.439 16.414 14.140 1.00 45.38 307 GLY A N 1
ATOM 2390 C CA . GLY A 1 307 ? -2.259 16.167 13.325 1.00 45.38 307 GLY A CA 1
ATOM 2391 C C . GLY A 1 307 ? -2.437 14.847 12.589 1.00 45.38 307 GLY A C 1
ATOM 2392 O O . GLY A 1 307 ? -2.624 13.808 13.217 1.00 45.38 307 GLY A O 1
ATOM 2393 N N . ARG A 1 308 ? -2.407 14.921 11.263 1.00 46.91 308 ARG A N 1
ATOM 2394 C CA . ARG A 1 308 ? -2.499 13.797 10.336 1.00 46.91 308 ARG A CA 1
ATOM 2395 C C . ARG A 1 308 ? -1.257 12.914 10.534 1.00 46.91 308 ARG A C 1
ATOM 2397 O O . ARG A 1 308 ? -0.194 13.229 10.007 1.00 46.91 308 ARG A O 1
ATOM 2404 N N . ARG A 1 309 ? -1.354 11.881 11.380 1.00 53.47 309 ARG A N 1
ATOM 2405 C CA . ARG A 1 309 ? -0.323 10.835 11.491 1.00 53.47 309 ARG A CA 1
ATOM 2406 C C . ARG A 1 309 ? -0.256 10.061 10.164 1.00 53.47 309 ARG A C 1
ATOM 2408 O O . ARG A 1 309 ? -1.175 10.145 9.352 1.00 53.47 309 ARG A O 1
ATOM 2415 N N . LYS A 1 310 ? 0.872 9.403 9.904 1.00 48.47 310 LYS A N 1
ATOM 2416 C CA . LYS A 1 310 ? 1.157 8.639 8.679 1.00 48.47 310 LYS A CA 1
ATOM 2417 C C . LYS A 1 310 ? 0.988 7.154 9.031 1.00 48.47 310 LYS A C 1
ATOM 2419 O O . LYS A 1 310 ? 1.607 6.710 9.992 1.00 48.47 310 LYS A O 1
ATOM 2424 N N . PHE A 1 311 ? 0.098 6.447 8.331 1.00 54.31 311 PHE A N 1
ATOM 2425 C CA . PHE A 1 311 ? -0.526 5.192 8.786 1.00 54.31 311 PHE A CA 1
ATOM 2426 C C . PHE A 1 311 ? -0.335 4.026 7.809 1.00 54.31 311 PHE A C 1
ATOM 2428 O O . PHE A 1 311 ? -1.302 3.485 7.287 1.00 54.31 311 PHE A O 1
ATOM 2435 N N . GLU A 1 312 ? 0.901 3.617 7.563 1.00 53.56 312 GLU A N 1
ATOM 2436 C CA . GLU A 1 312 ? 1.157 2.337 6.900 1.00 53.56 312 GLU A CA 1
ATOM 2437 C C . GLU A 1 312 ? 2.379 1.714 7.563 1.00 53.56 312 GLU A C 1
ATOM 2439 O O . GLU A 1 312 ? 3.499 2.166 7.348 1.00 53.56 312 GLU A O 1
ATOM 2444 N N . ARG A 1 313 ? 2.165 0.708 8.417 1.00 58.50 313 ARG A N 1
ATOM 2445 C CA . ARG A 1 313 ? 3.242 -0.166 8.884 1.00 58.50 313 ARG A CA 1
ATOM 2446 C C . ARG A 1 313 ? 2.976 -1.555 8.327 1.00 58.50 313 ARG A C 1
ATOM 2448 O O . ARG A 1 313 ? 1.946 -2.157 8.620 1.00 58.50 313 ARG A O 1
ATOM 2455 N N . GLU A 1 314 ? 3.889 -2.041 7.496 1.00 62.53 314 GLU A N 1
ATOM 2456 C CA . GLU A 1 314 ? 3.934 -3.460 7.154 1.00 62.53 314 GLU A CA 1
ATOM 2457 C C . GLU A 1 314 ? 4.434 -4.203 8.399 1.00 62.53 314 GLU A C 1
ATOM 2459 O O . GLU A 1 314 ? 5.459 -3.834 8.981 1.00 62.53 314 GLU A O 1
ATOM 2464 N N . VAL A 1 315 ? 3.684 -5.201 8.855 1.00 66.44 315 VAL A N 1
ATOM 2465 C CA . VAL A 1 315 ? 4.013 -5.960 10.063 1.00 66.44 315 VAL A CA 1
ATOM 2466 C C . VAL A 1 315 ? 4.127 -7.428 9.695 1.00 66.44 315 VAL A C 1
ATOM 2468 O O . VAL A 1 315 ? 3.240 -7.995 9.047 1.00 66.44 315 VAL A O 1
ATOM 2471 N N . ASP A 1 316 ? 5.226 -8.050 10.118 1.00 68.38 316 ASP A N 1
ATOM 2472 C CA . ASP A 1 316 ? 5.396 -9.491 9.990 1.00 68.38 316 ASP A CA 1
ATOM 2473 C C . ASP A 1 316 ? 4.305 -10.191 10.799 1.00 68.38 316 ASP A C 1
ATOM 2475 O O . ASP A 1 316 ? 4.123 -9.956 11.999 1.00 68.38 316 ASP A O 1
ATOM 2479 N N . SER A 1 317 ? 3.550 -11.064 10.139 1.00 50.94 317 SER A N 1
ATOM 2480 C CA . SER A 1 317 ? 2.554 -11.868 10.819 1.00 50.94 317 SER A CA 1
ATOM 2481 C C . SER A 1 317 ? 3.294 -12.840 11.728 1.00 50.94 317 SER A C 1
ATOM 2483 O O . SER A 1 317 ? 3.921 -13.794 11.268 1.00 50.94 317 SER A O 1
ATOM 2485 N N . LEU A 1 318 ? 3.211 -12.624 13.041 1.00 42.81 318 LEU A N 1
ATOM 2486 C CA . LEU A 1 318 ? 3.625 -13.642 13.995 1.00 42.81 318 LEU A CA 1
ATOM 2487 C C . LEU A 1 318 ? 2.784 -14.890 13.722 1.00 42.81 318 LEU A C 1
ATOM 2489 O O . LEU A 1 318 ? 1.577 -14.907 13.977 1.00 42.81 318 LEU A O 1
ATOM 2493 N N . VAL A 1 319 ? 3.423 -15.926 13.177 1.00 39.38 319 VAL A N 1
ATOM 2494 C CA . VAL A 1 319 ? 2.820 -17.247 13.030 1.00 39.38 319 VAL A CA 1
ATOM 2495 C C . VAL A 1 319 ? 2.529 -17.740 14.440 1.00 39.38 319 VAL A C 1
ATOM 2497 O O . VAL A 1 319 ? 3.414 -18.224 15.146 1.00 39.38 319 VAL A O 1
ATOM 2500 N N . VAL A 1 320 ? 1.281 -17.577 14.879 1.00 33.16 320 VAL A N 1
ATOM 2501 C CA . VAL A 1 320 ? 0.797 -18.185 16.115 1.00 33.16 320 VAL A CA 1
ATOM 2502 C C . VAL A 1 320 ? 0.808 -19.683 15.861 1.00 33.16 320 VAL A C 1
ATOM 2504 O O . VAL A 1 320 ? -0.095 -20.231 15.233 1.00 33.16 320 VAL A O 1
ATOM 2507 N N . ARG A 1 321 ? 1.893 -20.339 16.280 1.00 29.03 321 ARG A N 1
ATOM 2508 C CA . ARG A 1 321 ? 2.027 -21.789 16.194 1.00 29.03 321 ARG A CA 1
ATOM 2509 C C . ARG A 1 321 ? 0.860 -22.379 16.994 1.00 29.03 321 ARG A C 1
ATOM 2511 O O . ARG A 1 321 ? 0.769 -22.078 18.189 1.00 29.03 321 ARG A O 1
ATOM 2518 N N . PRO A 1 322 ? -0.047 -23.157 16.378 1.00 31.19 322 PRO A N 1
ATOM 2519 C CA . PRO A 1 322 ? -1.105 -23.800 17.138 1.00 31.19 322 PRO A CA 1
ATOM 2520 C C . PRO A 1 322 ? -0.453 -24.666 18.226 1.00 31.19 322 PRO A C 1
ATOM 2522 O O . PRO A 1 322 ? 0.599 -25.268 17.970 1.00 31.19 322 PRO A O 1
ATOM 2525 N N . PRO A 1 323 ? -1.005 -24.690 19.453 1.00 34.31 323 PRO A N 1
ATOM 2526 C CA . PRO A 1 323 ? -0.472 -25.537 20.508 1.00 34.31 323 PRO A CA 1
ATOM 2527 C C . PRO A 1 323 ? -0.423 -26.981 19.993 1.00 34.31 323 PRO A C 1
ATOM 2529 O O . PRO A 1 323 ? -1.350 -27.392 19.290 1.00 34.31 323 PRO A O 1
ATOM 2532 N N . PRO A 1 324 ? 0.649 -27.741 20.288 1.00 44.91 324 PRO A N 1
ATOM 2533 C CA . PRO A 1 324 ? 0.748 -29.123 19.847 1.00 44.91 324 PRO A CA 1
ATOM 2534 C C . PRO A 1 324 ? -0.510 -29.862 20.298 1.00 44.91 324 PRO A C 1
ATOM 2536 O O . PRO A 1 324 ? -0.863 -29.818 21.482 1.00 44.91 324 PRO A O 1
ATOM 2539 N N . LEU A 1 325 ? -1.203 -30.478 19.336 1.00 49.84 325 LEU A N 1
ATOM 2540 C CA . LEU A 1 325 ? -2.310 -31.378 19.622 1.00 49.84 325 LEU A CA 1
ATOM 2541 C C . LEU A 1 325 ? -1.765 -32.421 20.595 1.00 49.84 325 LEU A C 1
ATOM 2543 O O . LEU A 1 325 ? -0.798 -33.116 20.294 1.00 49.84 325 LEU A O 1
ATOM 2547 N N . ARG A 1 326 ? -2.313 -32.439 21.811 1.00 60.91 326 ARG A N 1
ATOM 2548 C CA . ARG A 1 326 ? -2.001 -33.497 22.763 1.00 60.91 326 ARG A CA 1
ATOM 2549 C C . ARG A 1 326 ? -2.631 -34.757 22.196 1.00 60.91 326 ARG A C 1
ATOM 2551 O O . ARG A 1 326 ? -3.855 -34.806 22.108 1.00 60.91 326 ARG A O 1
ATOM 2558 N N . ASP A 1 327 ? -1.801 -35.714 21.799 1.00 63.66 327 ASP A N 1
ATOM 2559 C CA . ASP A 1 327 ? -2.258 -37.059 21.475 1.00 63.66 327 ASP A CA 1
ATOM 2560 C C . ASP A 1 327 ? -3.032 -37.591 22.693 1.00 63.66 327 ASP A C 1
ATOM 2562 O O . ASP A 1 327 ? -2.473 -37.724 23.787 1.00 63.66 327 ASP A O 1
ATOM 2566 N N . THR A 1 328 ? -4.341 -37.774 22.522 1.00 64.56 328 THR A N 1
ATOM 2567 C CA . THR A 1 328 ? -5.223 -38.479 23.463 1.00 64.56 328 THR A CA 1
ATOM 2568 C C . THR A 1 328 ? -5.276 -39.949 23.112 1.00 64.56 328 THR A C 1
ATOM 2570 O O . THR A 1 328 ? -5.484 -40.229 21.910 1.00 64.56 328 THR A O 1
#

Foldseek 3Di:
DDPQDQVVVVVVVVLVVVLVVLVVVLVVVVVVVVVVVVVVVVVCVVVVNDPVPPPDDPCQCPPPVNVVSVVVSVVSVVVVVVCCVPCVVPCSVVVSVVVVVVVVVPPDDDDDDDDDDDDDDDPPPDDDDDPDDDDDDDDDDPDPDDPPDPVPPFDQADPQLVVCVVCVPDDDDCLQAPDCFRADPGLRDGAPDGHQKWKWAWDQDPNDIWIKTAAPSQQNNQWGSDPLTFGWHPLCVVVVVDTDTASHPVRNVVCCNPPPHPVSLVPDPNIGTDPPPPPCPPPPDDDDDDDDDDDDDDDDPDPDPPDDDDGIHIGRNPPPPPDPDPDD